Protein AF-A0A6M8NE23-F1 (afdb_monomer)

Solvent-accessible surface area (backbone atoms only — not comparable to full-atom values): 12062 Å² total; per-residue (Å²): 141,73,59,59,36,40,22,7,74,69,56,75,38,17,33,67,53,52,44,50,50,44,59,75,67,42,44,80,80,76,44,102,66,53,73,40,82,40,55,42,56,29,52,86,21,38,50,47,70,57,31,26,73,78,64,63,32,44,60,40,71,44,39,62,48,78,85,48,44,66,58,26,56,75,52,75,71,49,71,52,74,70,37,73,51,85,80,65,47,50,76,70,46,56,82,47,49,66,57,48,51,58,55,49,64,69,37,78,65,53,60,48,56,52,52,55,51,35,76,73,52,56,86,52,34,60,52,54,48,60,60,51,47,52,54,54,54,53,39,50,54,44,45,46,71,72,53,66,70,85,54,88,48,84,77,43,50,72,46,52,48,63,67,67,44,70,71,64,48,56,57,56,44,56,66,72,47,79,85,62,59,72,69,59,53,50,53,50,54,51,50,57,48,48,55,49,36,52,50,42,56,57,45,72,71,60,49,94,60,102

Organism: NCBI:txid198431

pLDDT: mean 71.1, std 20.11, range [38.47, 98.12]

Mean predicted aligned error: 13.23 Å

Structure (mmCIF, N/CA/C/O backbone):
data_AF-A0A6M8NE23-F1
#
_entry.id   AF-A0A6M8NE23-F1
#
loop_
_atom_site.group_PDB
_atom_site.id
_atom_site.type_symbol
_atom_site.label_atom_id
_atom_site.label_alt_id
_atom_site.label_comp_id
_atom_site.label_asym_id
_atom_site.label_entity_id
_atom_site.label_seq_id
_atom_site.pdbx_PDB_ins_code
_atom_site.Cartn_x
_atom_site.Cartn_y
_atom_site.Cartn_z
_atom_site.occupancy
_atom_site.B_iso_or_equiv
_atom_site.auth_seq_id
_atom_site.auth_comp_id
_atom_site.auth_asym_id
_atom_site.auth_atom_id
_atom_site.pdbx_PDB_model_num
ATOM 1 N N . GLY A 1 1 ? -10.143 -3.841 -8.305 1.00 68.88 1 GLY A N 1
ATOM 2 C CA . GLY A 1 1 ? -9.764 -3.460 -6.929 1.00 68.88 1 GLY A CA 1
ATOM 3 C C . GLY A 1 1 ? -8.427 -2.744 -6.951 1.00 68.88 1 GLY A C 1
ATOM 4 O O . GLY A 1 1 ? -7.620 -3.053 -7.816 1.00 68.88 1 GLY A O 1
ATOM 5 N N . ILE A 1 2 ? -8.214 -1.780 -6.053 1.00 83.19 2 ILE A N 1
ATOM 6 C CA . ILE A 1 2 ? -6.957 -1.021 -5.890 1.00 83.19 2 ILE A CA 1
ATOM 7 C C . ILE A 1 2 ? -6.243 -1.572 -4.646 1.00 83.19 2 ILE A C 1
ATOM 9 O O . ILE A 1 2 ? -6.916 -1.956 -3.690 1.00 83.19 2 ILE A O 1
ATOM 13 N N . ASN A 1 3 ? -4.906 -1.638 -4.639 1.00 88.81 3 ASN A N 1
ATOM 14 C CA . ASN A 1 3 ? -4.170 -2.048 -3.437 1.00 88.81 3 ASN A CA 1
ATOM 15 C C . ASN A 1 3 ? -4.429 -1.062 -2.268 1.00 88.81 3 ASN A C 1
ATOM 17 O O . ASN A 1 3 ? -4.752 0.102 -2.499 1.00 88.81 3 ASN A O 1
ATOM 21 N N . VAL A 1 4 ? -4.286 -1.510 -1.014 1.00 90.69 4 VAL A N 1
ATOM 22 C CA . VAL A 1 4 ? -4.678 -0.717 0.174 1.00 90.69 4 VAL A CA 1
ATOM 23 C C . VAL A 1 4 ? -3.903 0.598 0.298 1.00 90.69 4 VAL A C 1
ATOM 25 O O . VAL A 1 4 ? -4.495 1.620 0.628 1.00 90.69 4 VAL A O 1
ATOM 28 N N . TRP A 1 5 ? -2.600 0.595 0.019 1.00 89.25 5 TRP A N 1
ATOM 29 C CA . TRP A 1 5 ? -1.756 1.786 0.154 1.00 89.25 5 TRP A CA 1
ATOM 30 C C . TRP A 1 5 ? -2.136 2.865 -0.863 1.00 89.25 5 TRP A C 1
ATOM 32 O O . TRP A 1 5 ? -2.358 4.019 -0.500 1.00 89.25 5 TRP A O 1
ATOM 42 N N . CYS A 1 6 ? -2.300 2.487 -2.130 1.00 87.44 6 CYS A N 1
ATOM 43 C CA . CYS A 1 6 ? -2.781 3.400 -3.158 1.00 87.44 6 CYS A CA 1
ATOM 44 C C . CYS A 1 6 ? -4.221 3.828 -2.934 1.00 87.44 6 CYS A C 1
ATOM 46 O O . CYS A 1 6 ? -4.550 4.984 -3.183 1.00 87.44 6 CYS A O 1
ATOM 48 N N . ALA A 1 7 ? -5.080 2.929 -2.459 1.00 90.81 7 ALA A N 1
ATOM 49 C CA . ALA A 1 7 ? -6.447 3.283 -2.125 1.00 90.81 7 ALA A CA 1
ATO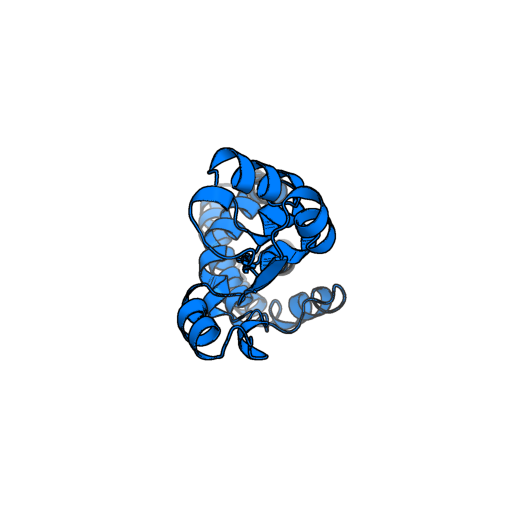M 50 C C . ALA A 1 7 ? -6.486 4.326 -0.998 1.00 90.81 7 ALA A C 1
ATOM 52 O O . ALA A 1 7 ? -7.280 5.263 -1.081 1.00 90.81 7 ALA A O 1
ATOM 53 N N . ALA A 1 8 ? -5.595 4.206 -0.008 1.00 91.19 8 ALA A N 1
ATOM 54 C CA . ALA A 1 8 ? -5.451 5.164 1.081 1.00 91.19 8 ALA A CA 1
ATOM 55 C C . ALA A 1 8 ? -4.910 6.512 0.593 1.00 91.19 8 ALA A C 1
ATOM 57 O O . ALA A 1 8 ? -5.494 7.548 0.895 1.00 91.19 8 ALA A O 1
ATOM 58 N N . GLY A 1 9 ? -3.864 6.502 -0.239 1.00 86.19 9 GLY A N 1
ATOM 59 C CA . GLY A 1 9 ? -3.312 7.721 -0.836 1.00 86.19 9 GLY A CA 1
ATOM 60 C C . GLY A 1 9 ? -4.282 8.446 -1.778 1.00 86.19 9 GLY A C 1
ATOM 61 O O . GLY A 1 9 ? -4.246 9.667 -1.875 1.00 86.19 9 GLY A O 1
ATOM 62 N N . LYS A 1 10 ? -5.176 7.709 -2.450 1.00 87.81 10 LYS A N 1
ATOM 63 C CA . LYS A 1 10 ? -6.206 8.256 -3.351 1.00 87.81 10 LYS A CA 1
ATOM 64 C C . LYS A 1 10 ? -7.529 8.585 -2.646 1.00 87.81 10 LYS A C 1
ATOM 66 O O . LYS A 1 10 ? -8.476 8.983 -3.313 1.00 87.81 10 LYS A O 1
ATOM 71 N N . GLY A 1 11 ? -7.634 8.363 -1.334 1.00 86.44 11 GLY A N 1
ATOM 72 C CA . GLY A 1 11 ? -8.843 8.634 -0.545 1.00 86.44 11 GLY A CA 1
ATOM 73 C C . GLY A 1 11 ? -9.969 7.597 -0.670 1.00 86.44 11 GLY A C 1
ATOM 74 O O . GLY A 1 11 ? -10.932 7.652 0.085 1.00 86.44 11 GLY A O 1
ATOM 75 N N . THR A 1 12 ? -9.847 6.610 -1.561 1.00 91.38 12 THR A N 1
ATOM 76 C CA . THR A 1 12 ? -10.831 5.516 -1.713 1.00 91.38 12 THR A CA 1
ATOM 77 C C . THR A 1 12 ? -10.816 4.499 -0.565 1.00 91.38 12 THR A C 1
ATOM 79 O O . THR A 1 12 ? -11.775 3.758 -0.392 1.00 91.38 12 THR A O 1
ATOM 82 N N . PHE A 1 13 ? -9.743 4.457 0.229 1.00 94.44 13 PHE A N 1
ATOM 83 C CA . PHE A 1 13 ? -9.683 3.738 1.501 1.00 94.44 13 PHE A CA 1
ATOM 84 C C . PHE A 1 13 ? -9.382 4.747 2.608 1.00 94.44 13 PHE A C 1
ATOM 86 O O . PHE A 1 13 ? -8.224 5.051 2.891 1.00 94.44 13 PHE A O 1
ATOM 93 N N . GLY A 1 14 ? -10.428 5.309 3.206 1.00 95.81 14 GLY A N 1
ATOM 94 C CA . GLY A 1 14 ? -10.275 6.394 4.167 1.00 95.81 14 GLY A CA 1
ATOM 95 C C . GLY A 1 14 ? -11.276 6.361 5.310 1.00 95.81 14 GLY A C 1
ATOM 96 O O . GLY A 1 14 ? -12.117 5.471 5.404 1.00 95.81 14 GLY A O 1
ATOM 97 N N . THR A 1 15 ? -11.165 7.350 6.194 1.00 97.25 15 THR A N 1
ATOM 98 C CA . THR A 1 15 ? -12.006 7.497 7.396 1.00 97.25 15 THR A CA 1
ATOM 99 C C . THR A 1 15 ? -13.499 7.398 7.090 1.00 97.25 15 THR A C 1
ATOM 101 O O . THR A 1 15 ? -14.196 6.607 7.720 1.00 97.25 15 THR A O 1
ATOM 104 N N . GLU A 1 16 ? -13.988 8.190 6.133 1.00 96.44 16 GLU A N 1
ATOM 105 C CA . GLU A 1 16 ? -15.415 8.249 5.793 1.00 96.44 16 GLU A CA 1
ATOM 106 C C . GLU A 1 16 ? -15.915 6.924 5.232 1.00 96.44 16 GLU A C 1
ATOM 108 O O . GLU A 1 16 ? -16.975 6.446 5.628 1.00 96.44 16 GLU A O 1
ATOM 113 N N . GLU A 1 17 ? -15.124 6.304 4.355 1.00 96.31 17 GLU A N 1
ATOM 114 C CA . GLU A 1 17 ? -15.455 5.001 3.794 1.00 96.31 17 GLU A CA 1
ATOM 115 C C . GLU A 1 17 ? -15.527 3.941 4.893 1.00 96.31 17 GLU A C 1
ATOM 117 O O . GLU A 1 17 ? -16.495 3.190 4.970 1.00 96.31 17 GLU A O 1
ATOM 122 N N . LEU A 1 18 ? -14.567 3.932 5.819 1.00 96.88 18 LEU A N 1
ATOM 123 C CA . LEU A 1 18 ? -14.568 2.982 6.926 1.00 96.88 18 LEU A CA 1
ATOM 124 C C . LEU A 1 18 ? -15.794 3.164 7.834 1.00 96.88 18 LEU A C 1
ATOM 126 O O . LEU A 1 18 ? -16.445 2.184 8.190 1.00 96.88 18 LEU A O 1
ATOM 130 N N . VAL A 1 19 ? -16.149 4.406 8.175 1.00 97.75 19 VAL A N 1
ATOM 131 C CA . VAL A 1 19 ? -17.347 4.717 8.975 1.00 97.75 19 VAL A CA 1
ATOM 132 C C . VAL A 1 19 ? -18.625 4.294 8.241 1.00 97.75 19 VAL A C 1
ATOM 134 O O . VAL A 1 19 ? -19.495 3.658 8.840 1.00 97.75 19 VAL A O 1
ATOM 137 N N . ARG A 1 20 ? -18.719 4.573 6.935 1.00 97.69 20 ARG A N 1
ATOM 138 C CA . ARG A 1 20 ? -19.842 4.160 6.080 1.00 97.69 20 ARG A CA 1
ATOM 139 C C . ARG A 1 20 ? -19.995 2.638 6.045 1.00 97.69 20 ARG A C 1
ATOM 141 O O . ARG A 1 20 ? -21.113 2.132 6.157 1.00 97.69 20 ARG A O 1
ATOM 148 N N . GLN A 1 21 ? -18.891 1.900 5.936 1.00 96.94 21 GLN A N 1
ATOM 149 C CA . GLN A 1 21 ? -18.902 0.436 5.934 1.00 96.94 21 GLN A CA 1
ATOM 150 C C . GLN A 1 21 ? -19.307 -0.140 7.297 1.00 96.94 21 GLN A C 1
ATOM 152 O O . GLN A 1 21 ? -20.127 -1.053 7.356 1.00 96.94 21 GLN A O 1
ATOM 157 N N . ILE A 1 22 ? -18.833 0.430 8.411 1.00 97.25 22 ILE A N 1
ATOM 158 C CA . ILE A 1 22 ? -19.266 0.027 9.764 1.00 97.25 22 ILE A CA 1
ATOM 159 C C . ILE A 1 22 ? -20.786 0.192 9.931 1.00 97.25 22 ILE A C 1
ATOM 161 O O . ILE A 1 22 ? -21.447 -0.686 10.490 1.00 97.25 22 ILE A O 1
ATOM 165 N N . ALA A 1 23 ? -21.343 1.306 9.448 1.00 97.00 23 ALA A N 1
ATOM 166 C CA . ALA A 1 23 ? -22.770 1.590 9.555 1.00 97.00 23 ALA A CA 1
ATOM 167 C C . ALA A 1 23 ? -23.615 0.682 8.646 1.00 97.00 23 ALA A C 1
ATOM 169 O O . ALA A 1 23 ? -24.577 0.069 9.110 1.00 97.00 23 ALA A O 1
ATOM 170 N N . SER A 1 24 ? -23.240 0.556 7.370 1.00 97.88 24 SER A N 1
ATOM 171 C CA . SER A 1 24 ? -23.988 -0.239 6.383 1.00 97.88 24 SER A CA 1
ATOM 172 C C . SER A 1 24 ? -23.988 -1.734 6.702 1.00 97.88 24 SER A C 1
ATOM 174 O O . SER A 1 24 ? -25.010 -2.394 6.532 1.00 97.88 24 SER A O 1
ATOM 176 N N . THR A 1 25 ? -22.888 -2.257 7.250 1.00 97.12 25 THR A N 1
ATOM 177 C CA . THR A 1 25 ? -22.803 -3.655 7.703 1.00 97.12 25 THR A CA 1
ATOM 178 C C . THR A 1 25 ? -23.483 -3.900 9.047 1.00 97.12 25 THR A C 1
ATOM 180 O O . THR A 1 25 ? -23.561 -5.044 9.484 1.00 97.12 25 THR A O 1
ATOM 183 N N . ARG A 1 26 ? -23.966 -2.851 9.731 1.00 96.12 26 ARG A N 1
ATOM 184 C CA . ARG A 1 26 ? -24.500 -2.928 11.101 1.00 96.12 26 ARG A CA 1
ATOM 185 C C . ARG A 1 26 ? -23.549 -3.652 12.059 1.00 96.12 26 ARG A C 1
ATOM 187 O O . ARG A 1 26 ? -23.994 -4.275 13.020 1.00 96.12 26 ARG A O 1
ATOM 194 N N . LEU A 1 27 ? -22.238 -3.508 11.848 1.00 96.75 27 LEU A N 1
ATOM 195 C CA . LEU A 1 27 ? -21.199 -4.116 12.681 1.00 96.75 27 LEU A CA 1
ATOM 196 C C . LEU A 1 27 ? -21.417 -3.916 14.198 1.00 96.75 27 LEU A C 1
ATOM 198 O O . LEU A 1 27 ? -21.206 -4.876 14.939 1.00 96.75 27 LEU A O 1
ATOM 202 N N . PRO A 1 28 ? -21.907 -2.749 14.685 1.00 96.00 28 PRO A N 1
ATOM 203 C CA . PRO A 1 28 ? -22.326 -2.575 16.077 1.00 96.00 28 PRO A CA 1
ATOM 204 C C . PRO A 1 28 ? -23.242 -3.647 16.677 1.00 96.00 28 PRO A C 1
ATOM 206 O O . PRO A 1 28 ? -23.208 -3.826 17.888 1.00 96.00 28 PRO A O 1
ATOM 209 N N . ALA A 1 29 ? -24.090 -4.278 15.865 1.00 96.31 29 ALA A N 1
ATOM 210 C CA . ALA A 1 29 ? -25.070 -5.272 16.296 1.00 96.31 29 ALA A CA 1
ATOM 211 C C . ALA A 1 29 ? -24.558 -6.716 16.152 1.00 96.31 29 ALA A C 1
ATOM 213 O O . ALA A 1 29 ? -25.220 -7.643 16.603 1.00 96.31 29 ALA A O 1
ATOM 214 N N . ILE A 1 30 ? -23.400 -6.909 15.510 1.00 96.75 30 ILE A N 1
ATOM 215 C CA . ILE A 1 30 ? -22.836 -8.230 15.199 1.00 96.75 30 ILE A CA 1
ATOM 216 C C . ILE A 1 30 ? -21.776 -8.635 16.230 1.00 96.75 30 ILE A C 1
ATOM 218 O O . ILE A 1 30 ? -21.638 -9.813 16.549 1.00 96.75 30 ILE A O 1
ATOM 222 N N . VAL A 1 31 ? -21.007 -7.672 16.750 1.00 96.69 31 VAL A N 1
ATOM 223 C CA . VAL A 1 31 ? -19.885 -7.937 17.661 1.00 96.69 31 VAL A CA 1
ATOM 224 C C . VAL A 1 31 ? -20.071 -7.253 19.014 1.00 96.69 31 VAL A C 1
ATOM 226 O O . VAL A 1 31 ? -20.479 -6.099 19.096 1.00 96.69 31 VAL A O 1
ATOM 229 N N . ASN A 1 32 ? -19.666 -7.935 20.088 1.00 96.31 32 ASN A N 1
ATOM 230 C CA . ASN A 1 32 ? -19.762 -7.430 21.467 1.00 96.31 32 ASN A CA 1
ATOM 231 C C . ASN A 1 32 ? -18.626 -6.461 21.856 1.00 96.31 32 ASN A C 1
ATOM 233 O O . ASN A 1 32 ? -18.483 -6.092 23.020 1.00 96.31 32 ASN A O 1
ATOM 237 N N . HIS A 1 33 ? -17.777 -6.061 20.907 1.00 95.50 33 HIS A N 1
ATOM 238 C CA . HIS A 1 33 ? -16.627 -5.194 21.151 1.00 95.50 33 HIS A CA 1
ATOM 239 C C . HIS A 1 33 ? -16.587 -4.012 20.183 1.00 95.50 33 HIS A C 1
ATOM 241 O O . HIS A 1 33 ? -17.132 -4.053 19.084 1.00 95.50 33 HIS A O 1
ATOM 247 N N . ARG A 1 34 ? -15.815 -2.983 20.533 1.00 96.31 34 ARG A N 1
ATOM 248 C CA . ARG A 1 34 ? -15.615 -1.787 19.702 1.00 96.31 34 ARG A CA 1
ATOM 249 C C . ARG A 1 34 ? -14.184 -1.646 19.193 1.00 96.31 34 ARG A C 1
ATOM 251 O O . ARG A 1 34 ? -13.635 -0.557 19.189 1.00 96.31 34 ARG A O 1
ATOM 258 N N . LYS A 1 35 ? -13.545 -2.744 18.790 1.00 95.50 35 LYS A N 1
ATOM 259 C CA . LYS A 1 35 ? -12.190 -2.735 18.214 1.00 95.50 35 LYS A CA 1
ATOM 260 C C . LYS A 1 35 ? -12.263 -3.092 16.736 1.00 95.50 35 LYS A C 1
ATOM 262 O O . LYS A 1 35 ? -12.950 -4.044 16.381 1.00 95.50 35 LYS A O 1
ATOM 267 N N . LEU A 1 36 ? -11.550 -2.346 15.900 1.00 95.75 36 LEU A N 1
ATOM 268 C CA . LEU A 1 36 ? -11.461 -2.593 14.465 1.00 95.75 36 LEU A CA 1
ATOM 269 C C . LEU A 1 36 ? -9.996 -2.687 14.049 1.00 95.75 36 LEU A C 1
ATOM 271 O O . LEU A 1 36 ? -9.217 -1.771 14.309 1.00 95.75 36 LEU A O 1
ATOM 275 N N . LEU A 1 37 ? -9.619 -3.796 13.415 1.00 95.56 37 LEU A N 1
ATOM 276 C CA . LEU A 1 37 ? -8.275 -3.974 12.878 1.00 95.56 37 LEU A CA 1
ATOM 277 C C . LEU A 1 37 ? -8.218 -3.424 11.454 1.00 95.56 37 LEU A C 1
ATOM 279 O O . LEU A 1 37 ? -9.018 -3.807 10.606 1.00 95.56 37 LEU A O 1
ATOM 283 N N . VAL A 1 38 ? -7.266 -2.531 11.201 1.00 95.50 38 VAL A N 1
ATOM 284 C CA . VAL A 1 38 ? -7.052 -1.899 9.892 1.00 95.50 38 VAL A CA 1
ATOM 285 C C . VAL A 1 38 ? -5.625 -2.202 9.426 1.00 95.50 38 VAL A C 1
ATOM 287 O O . VAL A 1 38 ? -4.716 -2.212 10.259 1.00 95.50 38 VAL A O 1
ATOM 290 N N . PRO A 1 39 ? -5.375 -2.453 8.126 1.00 93.38 39 PRO A N 1
ATOM 291 C CA . PRO A 1 39 ? -4.019 -2.690 7.634 1.00 93.38 39 PRO A CA 1
ATOM 292 C C . PRO A 1 39 ? -3.084 -1.510 7.928 1.00 93.38 39 PRO A C 1
ATOM 294 O O . PRO A 1 39 ? -3.478 -0.356 7.748 1.00 93.38 39 PRO A O 1
ATOM 297 N N . GLN A 1 40 ? -1.827 -1.786 8.299 1.00 93.69 40 GLN A N 1
ATOM 298 C CA . GLN A 1 40 ? -0.802 -0.757 8.562 1.00 93.69 40 GLN A CA 1
ATOM 299 C C . GLN A 1 40 ? -0.708 0.271 7.422 1.00 93.69 40 GLN A C 1
ATOM 301 O O . GLN A 1 40 ? -0.627 1.475 7.648 1.00 93.69 40 GLN A O 1
ATOM 306 N N . LEU A 1 41 ? -0.748 -0.220 6.181 1.00 92.44 41 LEU A N 1
ATOM 307 C CA . LEU A 1 41 ? -0.603 0.581 4.968 1.00 92.44 41 LEU A CA 1
ATOM 308 C C . LEU A 1 41 ? -1.829 1.458 4.650 1.00 92.44 41 LEU A C 1
ATOM 310 O O . LEU A 1 41 ? -1.759 2.285 3.749 1.00 92.44 41 LEU A O 1
ATOM 314 N N . GLY A 1 42 ? -2.933 1.307 5.386 1.00 92.31 42 GLY A N 1
ATOM 315 C CA . GLY A 1 42 ? -4.099 2.189 5.300 1.00 92.31 42 GLY A CA 1
ATOM 316 C C . GLY A 1 42 ? -3.979 3.462 6.146 1.00 92.31 42 GLY A C 1
ATOM 317 O O . GLY A 1 42 ? -4.809 4.358 6.013 1.00 92.31 42 GLY A O 1
ATOM 318 N N . ALA A 1 43 ? -2.955 3.564 7.004 1.00 92.19 43 ALA A N 1
ATOM 319 C CA . ALA A 1 43 ? -2.774 4.688 7.924 1.00 92.19 43 ALA A CA 1
ATOM 320 C C . ALA A 1 43 ? -2.774 6.085 7.264 1.00 92.19 43 ALA A C 1
ATOM 322 O O . ALA A 1 43 ? -3.328 6.996 7.877 1.00 92.19 43 ALA A O 1
ATOM 323 N N . PRO A 1 44 ? -2.241 6.291 6.039 1.00 92.38 44 PRO A N 1
ATOM 324 C CA . PRO A 1 44 ? -2.307 7.600 5.383 1.00 92.38 44 PRO A CA 1
ATOM 325 C C . PRO A 1 44 ? -3.732 8.095 5.087 1.00 92.38 44 PRO A C 1
ATOM 327 O O . PRO A 1 44 ? -3.943 9.300 5.019 1.00 92.38 44 PRO A O 1
ATOM 330 N N . GLY A 1 45 ? -4.703 7.190 4.909 1.00 93.31 45 GLY A N 1
ATOM 331 C CA . GLY A 1 45 ? -6.091 7.539 4.575 1.00 93.31 45 GLY A CA 1
ATOM 332 C C . GLY A 1 45 ? -7.061 7.486 5.762 1.00 93.31 45 GLY A C 1
ATOM 333 O O . GLY A 1 45 ? -8.135 8.092 5.724 1.00 93.31 45 GLY A O 1
ATOM 334 N N . VAL A 1 46 ? -6.708 6.765 6.833 1.00 96.62 46 VAL A N 1
ATOM 335 C CA . VAL A 1 46 ? -7.598 6.513 7.977 1.00 96.62 46 VAL A CA 1
ATOM 336 C C . VAL A 1 46 ? -7.149 7.304 9.205 1.00 96.62 46 VAL A C 1
ATOM 338 O O . VAL A 1 46 ? -6.155 7.004 9.860 1.00 96.62 46 VAL A O 1
ATOM 341 N N . ALA A 1 47 ? -7.945 8.289 9.599 1.00 96.31 47 ALA A N 1
ATOM 342 C CA . ALA A 1 47 ? -7.770 9.014 10.846 1.00 96.31 47 ALA A CA 1
ATOM 343 C C . ALA A 1 47 ? -8.454 8.243 11.987 1.00 96.31 47 ALA A C 1
ATOM 345 O O . ALA A 1 47 ? -9.650 8.393 12.231 1.00 96.31 47 ALA A O 1
ATOM 346 N N . ALA A 1 48 ? -7.689 7.419 12.710 1.00 95.88 48 ALA A N 1
ATOM 347 C CA . ALA A 1 48 ? -8.201 6.542 13.775 1.00 95.88 48 ALA A CA 1
ATOM 348 C C . ALA A 1 48 ? -9.070 7.270 14.821 1.00 95.88 48 ALA A C 1
ATOM 350 O O . ALA A 1 48 ? -10.116 6.765 15.227 1.00 95.88 48 ALA A O 1
ATOM 351 N N . HIS A 1 49 ? -8.669 8.479 15.221 1.00 96.62 49 HIS A N 1
ATOM 352 C CA . HIS A 1 49 ? -9.422 9.305 16.168 1.00 96.62 49 HIS A CA 1
ATOM 353 C C . HIS A 1 49 ? -10.777 9.759 15.598 1.00 96.62 49 HIS A C 1
ATOM 355 O O . HIS A 1 49 ? -11.775 9.786 16.315 1.00 96.62 49 HIS A O 1
ATOM 361 N N . ALA A 1 50 ? -10.839 10.073 14.302 1.00 97.56 50 ALA A N 1
ATOM 362 C CA . ALA A 1 50 ? -12.074 10.463 13.638 1.00 97.56 50 ALA A CA 1
ATOM 363 C C . ALA A 1 50 ? -13.017 9.263 13.467 1.00 97.56 50 ALA A C 1
ATOM 365 O O . ALA A 1 50 ? -14.216 9.411 13.694 1.00 97.56 50 ALA A O 1
ATOM 366 N N . VAL A 1 51 ? -12.481 8.071 13.168 1.00 97.75 51 VAL A N 1
ATOM 367 C CA . VAL A 1 51 ? -13.265 6.822 13.149 1.00 97.75 51 VAL A CA 1
ATOM 368 C C . VAL A 1 51 ? -13.867 6.546 14.526 1.00 97.75 51 VAL A C 1
ATOM 370 O O . VAL A 1 51 ? -15.071 6.305 14.615 1.00 97.75 51 VAL A O 1
ATOM 373 N N . GLN A 1 52 ? -13.075 6.645 15.600 1.00 97.69 52 GLN A N 1
ATOM 374 C CA . GLN A 1 52 ? -13.563 6.473 16.972 1.00 97.69 52 GLN A CA 1
ATOM 375 C C . GLN A 1 52 ? -14.680 7.467 17.297 1.00 97.69 52 GLN A C 1
ATOM 377 O O . GLN A 1 52 ? -15.711 7.069 17.832 1.00 97.69 52 GLN A O 1
ATOM 382 N N . ARG A 1 53 ? -14.499 8.747 16.951 1.00 97.81 53 ARG A N 1
ATOM 383 C CA . ARG A 1 53 ? -15.488 9.798 17.221 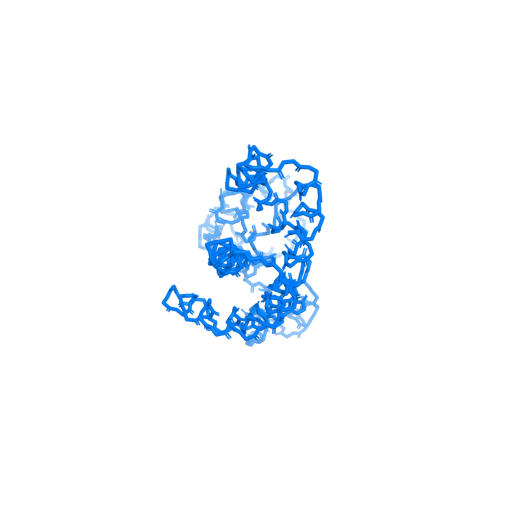1.00 97.81 53 ARG A CA 1
ATOM 384 C C . ARG A 1 53 ? -16.811 9.570 16.485 1.00 97.81 53 ARG A C 1
ATOM 386 O O . ARG A 1 53 ? -17.859 9.841 17.050 1.00 97.81 53 ARG A O 1
ATOM 393 N N . GLN A 1 54 ? -16.764 9.101 15.238 1.00 97.44 54 GLN A N 1
ATOM 394 C CA . GLN A 1 54 ? -17.955 8.962 14.390 1.00 97.44 54 GLN A CA 1
ATOM 395 C C . GLN A 1 54 ? -18.664 7.609 14.535 1.00 97.44 54 GLN A C 1
ATOM 397 O O . GLN A 1 54 ? -19.878 7.538 14.392 1.00 97.44 54 GLN A O 1
ATOM 402 N N . SER A 1 55 ? -17.921 6.530 14.796 1.00 96.31 55 SER A N 1
ATOM 403 C CA . SER A 1 55 ? -18.461 5.158 14.809 1.00 96.31 55 SER A CA 1
ATOM 404 C C . SER A 1 55 ? -18.425 4.479 16.180 1.00 96.31 55 SER A C 1
ATOM 406 O O . SER A 1 55 ? -19.010 3.411 16.359 1.00 96.31 55 SER A O 1
ATOM 408 N N . GLY A 1 56 ? -17.687 5.044 17.138 1.00 96.62 56 GLY A N 1
ATOM 409 C CA . GLY A 1 56 ? -17.411 4.418 18.429 1.00 96.62 56 GLY A CA 1
ATOM 410 C C . GLY A 1 56 ? -16.388 3.275 18.382 1.00 96.62 56 GLY A C 1
ATOM 411 O O . GLY A 1 56 ? -16.046 2.756 19.443 1.00 96.62 56 GLY A O 1
ATOM 412 N N . PHE A 1 57 ? -15.886 2.879 17.203 1.00 98.12 57 PHE A N 1
ATOM 413 C CA . PHE A 1 57 ? -14.875 1.827 17.061 1.00 98.12 57 PHE A CA 1
ATOM 414 C C . PHE A 1 57 ? -13.447 2.361 17.154 1.00 98.12 57 PHE A C 1
ATOM 416 O O . PHE A 1 57 ? -13.045 3.270 16.428 1.00 98.12 57 PHE A O 1
ATOM 423 N N . THR A 1 58 ? -12.646 1.702 17.987 1.00 97.44 58 THR A N 1
ATOM 424 C CA . THR A 1 58 ? -11.227 1.985 18.153 1.00 97.44 58 THR A CA 1
ATOM 425 C C . THR A 1 58 ? -10.449 1.253 17.080 1.00 97.44 58 THR A C 1
ATOM 427 O O . THR A 1 58 ? -10.373 0.021 17.076 1.00 97.44 58 THR A O 1
ATOM 430 N N . VAL A 1 59 ? -9.841 2.021 16.182 1.00 97.06 59 VAL A N 1
ATOM 431 C CA . VAL A 1 59 ? -8.954 1.486 15.151 1.00 97.06 59 VAL A CA 1
ATOM 432 C C . VAL A 1 59 ? -7.633 1.052 15.779 1.00 97.06 59 VAL A C 1
ATOM 434 O O . VAL A 1 59 ? -6.983 1.818 16.490 1.00 97.06 59 VAL A O 1
ATOM 437 N N . ARG A 1 60 ? -7.211 -0.176 15.480 1.00 95.56 60 ARG A N 1
ATOM 438 C CA . ARG A 1 60 ? -5.853 -0.663 15.720 1.00 95.56 60 ARG A CA 1
ATOM 439 C C . ARG A 1 60 ? -5.217 -1.062 14.402 1.00 95.56 60 ARG A C 1
ATOM 441 O O . ARG A 1 60 ? -5.798 -1.814 13.624 1.00 95.56 60 ARG A O 1
ATOM 448 N N . TYR A 1 61 ? -4.005 -0.574 14.179 1.00 94.88 61 TYR A N 1
ATOM 449 C CA . TYR A 1 61 ? -3.236 -0.939 13.002 1.00 94.88 61 TYR A CA 1
ATOM 450 C C . TYR A 1 61 ? -2.633 -2.328 13.184 1.00 94.88 61 TYR A C 1
ATOM 452 O O . TYR A 1 61 ? -1.863 -2.563 14.115 1.00 94.88 61 TYR A O 1
ATOM 460 N N . GLY A 1 62 ? -3.050 -3.243 12.314 1.00 94.62 62 GLY A N 1
ATOM 461 C CA . GLY A 1 62 ? -2.498 -4.584 12.202 1.00 94.62 62 GLY A CA 1
ATOM 462 C C . GLY A 1 62 ? -1.199 -4.603 11.392 1.00 94.62 62 GLY A C 1
ATOM 463 O O . GLY A 1 62 ? -0.699 -3.548 11.006 1.00 94.62 62 GLY A O 1
ATOM 464 N N . PRO A 1 63 ? -0.659 -5.796 11.105 1.00 95.19 63 PRO A N 1
ATOM 465 C CA . PRO A 1 63 ? 0.589 -5.951 10.366 1.00 95.19 63 PRO A CA 1
ATOM 466 C C . PRO A 1 63 ? 0.483 -5.464 8.912 1.00 95.19 63 PRO A C 1
ATOM 468 O O . PRO A 1 63 ? -0.601 -5.346 8.336 1.00 95.19 63 PRO A O 1
ATOM 471 N N . VAL A 1 64 ? 1.640 -5.233 8.286 1.00 92.94 64 VAL A N 1
ATOM 472 C CA . VAL A 1 64 ? 1.754 -4.916 6.853 1.00 92.94 64 VAL A CA 1
ATOM 473 C C . VAL A 1 64 ? 1.268 -6.079 5.983 1.00 92.94 64 VAL A C 1
ATOM 475 O O . VAL A 1 64 ? 0.664 -5.854 4.935 1.00 92.94 64 VAL A O 1
ATOM 478 N N . ARG A 1 65 ? 1.537 -7.327 6.388 1.00 90.50 65 ARG A N 1
ATOM 479 C CA . ARG A 1 65 ? 1.189 -8.531 5.621 1.00 90.50 65 ARG A CA 1
ATOM 480 C C . ARG A 1 65 ? 0.053 -9.287 6.298 1.00 90.50 65 ARG A C 1
ATOM 482 O O . ARG A 1 65 ? 0.118 -9.580 7.486 1.00 90.50 65 ARG A O 1
ATOM 489 N N . ALA A 1 66 ? -0.945 -9.697 5.515 1.00 91.69 66 ALA A N 1
ATOM 490 C CA . ALA A 1 66 ? -2.104 -10.434 6.025 1.00 91.69 66 ALA A CA 1
ATOM 491 C C . ALA A 1 66 ? -1.737 -11.783 6.674 1.00 91.69 66 ALA A C 1
ATOM 493 O O . ALA A 1 66 ? -2.376 -12.201 7.632 1.00 91.69 66 ALA A O 1
ATOM 494 N N . ARG A 1 67 ? -0.669 -12.444 6.204 1.00 92.38 67 ARG A N 1
ATOM 495 C CA . ARG A 1 67 ? -0.193 -13.713 6.783 1.00 92.38 67 ARG A CA 1
ATOM 496 C C . ARG A 1 67 ? 0.260 -13.593 8.243 1.00 92.38 67 ARG A C 1
ATOM 498 O O . ARG A 1 67 ? 0.249 -14.582 8.961 1.00 92.38 67 ARG A O 1
ATOM 505 N N . ASP A 1 68 ? 0.625 -12.387 8.676 1.00 94.06 68 ASP A N 1
ATOM 506 C CA . ASP A 1 68 ? 1.103 -12.138 10.035 1.00 94.06 68 ASP A CA 1
ATOM 507 C C . ASP A 1 68 ? -0.068 -11.878 11.010 1.00 94.06 68 ASP A C 1
ATOM 509 O O . ASP A 1 68 ? 0.158 -11.729 12.209 1.00 94.06 68 ASP A O 1
ATOM 513 N N . ILE A 1 69 ? -1.327 -11.843 10.530 1.00 93.94 69 ILE A N 1
ATOM 514 C CA . ILE A 1 69 ? -2.520 -11.577 11.358 1.00 93.94 69 ILE A CA 1
ATOM 515 C C . ILE A 1 69 ? -2.668 -12.619 12.467 1.00 93.94 69 ILE A C 1
ATOM 517 O O . ILE A 1 69 ? -2.918 -12.245 13.608 1.00 93.94 69 ILE A O 1
ATOM 521 N N . THR A 1 70 ? -2.484 -13.907 12.172 1.00 95.00 70 THR A N 1
ATOM 522 C CA . THR A 1 70 ? -2.633 -14.972 13.177 1.00 95.00 70 THR A CA 1
ATOM 523 C C . THR A 1 70 ? -1.658 -14.781 14.337 1.00 95.00 70 THR A C 1
ATOM 525 O O . THR A 1 70 ? -2.057 -14.833 15.498 1.00 95.00 70 THR A O 1
ATOM 528 N N . LEU A 1 71 ? -0.392 -14.483 14.026 1.00 94.56 71 LEU A N 1
ATOM 529 C CA . LEU A 1 71 ? 0.626 -14.217 15.039 1.00 94.56 71 LEU A CA 1
ATOM 530 C C . LEU A 1 71 ? 0.334 -12.913 15.795 1.00 94.56 71 LEU A C 1
ATOM 532 O O . LEU A 1 71 ? 0.442 -12.884 17.014 1.00 94.56 71 LEU A O 1
ATOM 536 N N . PHE A 1 72 ? -0.109 -11.865 15.097 1.00 94.94 72 PHE A N 1
ATOM 537 C CA . PHE A 1 72 ? -0.512 -10.594 15.704 1.00 94.94 72 PHE A CA 1
ATOM 538 C C . PHE A 1 72 ? -1.683 -10.739 16.691 1.00 94.94 72 PHE A C 1
ATOM 540 O O . PHE A 1 72 ? -1.719 -10.069 17.723 1.00 94.94 72 PHE A O 1
ATOM 547 N N . LEU A 1 73 ? -2.649 -11.614 16.397 1.00 94.50 73 LEU A N 1
ATOM 548 C CA . LEU A 1 73 ? -3.740 -11.937 17.319 1.00 94.50 73 LEU A CA 1
ATOM 549 C C . LEU A 1 73 ? -3.224 -12.726 18.531 1.00 94.50 73 LEU A C 1
ATOM 551 O O . LEU A 1 73 ? -3.595 -12.407 19.661 1.00 94.50 73 LEU A O 1
ATOM 555 N N . ALA A 1 74 ? -2.333 -13.699 18.312 1.00 95.00 74 ALA A N 1
ATOM 556 C CA . ALA A 1 74 ? -1.729 -14.501 19.377 1.00 95.00 74 ALA A CA 1
ATOM 557 C C . ALA A 1 74 ? -0.870 -13.664 20.345 1.00 95.00 74 ALA A C 1
ATOM 559 O O . ALA A 1 74 ? -0.835 -13.947 21.539 1.00 95.00 74 ALA A O 1
ATOM 560 N N . THR A 1 75 ? -0.236 -12.589 19.867 1.00 93.06 75 THR A N 1
ATOM 561 C CA . THR A 1 75 ? 0.546 -11.645 20.687 1.00 93.06 75 THR A CA 1
ATOM 562 C C . THR A 1 75 ? -0.302 -10.527 21.307 1.00 93.06 75 THR A C 1
ATOM 564 O O . THR A 1 75 ? 0.212 -9.455 21.625 1.00 93.06 75 THR A O 1
ATOM 567 N N . ASN A 1 76 ? -1.612 -10.740 21.484 1.00 92.94 76 ASN A N 1
ATOM 568 C CA . ASN A 1 76 ? -2.545 -9.765 22.061 1.00 92.94 76 ASN A CA 1
ATOM 569 C C . ASN A 1 76 ? -2.522 -8.400 21.339 1.00 92.94 76 ASN A C 1
ATOM 571 O O . ASN A 1 76 ? -2.537 -7.332 21.961 1.00 92.94 76 ASN A O 1
ATOM 575 N N . LEU A 1 77 ? -2.494 -8.433 20.002 1.00 92.00 77 LEU A N 1
ATOM 576 C CA . LEU A 1 77 ? -2.470 -7.253 19.131 1.00 92.00 77 LEU A CA 1
ATOM 577 C C . LEU A 1 77 ? -1.184 -6.420 19.262 1.00 92.00 77 LEU A C 1
ATOM 579 O O . LEU A 1 77 ? -1.210 -5.203 19.044 1.00 92.00 77 LEU A O 1
ATOM 583 N N . GLN A 1 78 ? -0.064 -7.053 19.621 1.00 91.50 78 GLN A N 1
ATOM 584 C CA . GLN A 1 78 ? 1.253 -6.423 19.612 1.00 91.50 78 GLN A CA 1
ATOM 585 C C . GLN A 1 78 ? 2.015 -6.784 18.335 1.00 91.50 78 GLN A C 1
ATOM 587 O O . GLN A 1 78 ? 2.451 -7.919 18.143 1.00 91.50 78 GLN A O 1
ATOM 592 N N . ALA A 1 79 ? 2.175 -5.796 17.454 1.00 90.25 79 ALA A N 1
ATOM 593 C CA . ALA A 1 79 ? 2.949 -5.941 16.225 1.00 90.25 79 ALA A CA 1
ATOM 594 C C . ALA A 1 79 ? 4.447 -5.806 16.517 1.00 90.25 79 ALA A C 1
ATOM 596 O O . ALA A 1 79 ? 4.873 -4.769 17.037 1.00 90.25 79 ALA A O 1
ATOM 597 N N . THR A 1 80 ? 5.227 -6.815 16.126 1.00 92.31 80 THR A N 1
ATOM 598 C CA . THR A 1 80 ? 6.694 -6.771 16.182 1.00 92.31 80 THR A CA 1
ATOM 599 C C . THR A 1 80 ? 7.251 -5.760 15.165 1.00 92.31 80 THR A C 1
ATOM 601 O O . THR A 1 80 ? 6.532 -5.354 14.241 1.00 92.31 80 THR A O 1
ATOM 604 N N . PRO A 1 81 ? 8.519 -5.327 15.289 1.00 91.56 81 PRO A N 1
ATOM 605 C CA . PRO A 1 81 ? 9.140 -4.430 14.314 1.00 91.56 81 PRO A CA 1
ATOM 606 C C . PRO A 1 81 ? 9.063 -4.951 12.871 1.00 91.56 81 PRO A C 1
ATOM 608 O O . PRO A 1 81 ? 8.785 -4.182 11.953 1.00 91.56 81 PRO A O 1
ATOM 611 N N . GLU A 1 82 ? 9.222 -6.257 12.668 1.00 90.75 82 GLU A N 1
ATOM 612 C CA . GLU A 1 82 ? 9.208 -6.907 11.354 1.00 90.75 82 GLU A CA 1
ATOM 613 C C . GLU A 1 82 ? 7.825 -6.821 10.701 1.00 90.75 82 GLU A C 1
ATOM 615 O O . GLU A 1 82 ? 7.716 -6.573 9.501 1.00 90.75 82 GLU A O 1
ATOM 620 N N . MET A 1 83 ? 6.757 -6.951 11.496 1.00 92.31 83 MET A N 1
ATOM 621 C CA . MET A 1 83 ? 5.373 -6.822 11.029 1.00 92.31 83 MET A CA 1
ATOM 622 C C . MET A 1 83 ? 5.035 -5.409 10.544 1.00 92.31 83 MET A C 1
ATOM 624 O O . MET A 1 83 ? 4.097 -5.239 9.762 1.00 92.31 83 MET A O 1
ATOM 628 N N . ARG A 1 84 ? 5.774 -4.392 11.009 1.00 90.50 84 ARG A N 1
ATOM 629 C CA . ARG A 1 84 ? 5.584 -2.983 10.626 1.00 90.50 84 ARG A CA 1
ATOM 630 C C . ARG A 1 84 ? 6.448 -2.561 9.440 1.00 90.50 84 ARG A C 1
ATOM 632 O O . ARG A 1 84 ? 6.271 -1.456 8.930 1.00 90.50 84 ARG A O 1
ATOM 639 N N . GLN A 1 85 ? 7.379 -3.408 9.006 1.00 87.25 85 GLN A N 1
ATOM 640 C CA . GLN A 1 85 ? 8.333 -3.082 7.955 1.00 87.25 85 GLN A CA 1
ATOM 641 C C . GLN A 1 85 ? 7.933 -3.680 6.608 1.00 87.25 85 GLN A C 1
ATOM 643 O O . GLN A 1 85 ? 7.576 -4.851 6.469 1.00 87.25 85 GLN A O 1
ATOM 648 N N . VAL A 1 86 ? 8.061 -2.858 5.572 1.00 82.56 86 VAL A N 1
ATOM 649 C CA . VAL A 1 86 ? 7.994 -3.302 4.184 1.00 82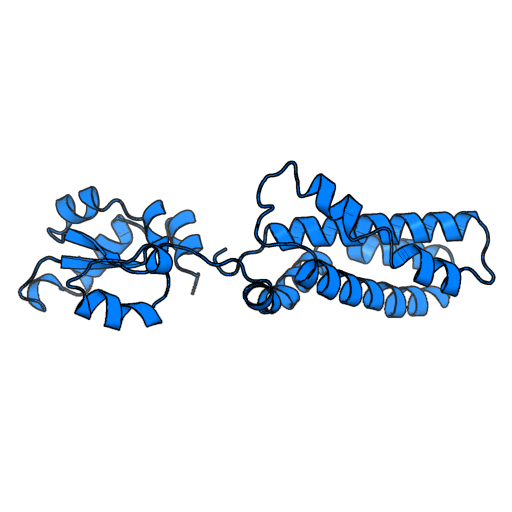.56 86 VAL A CA 1
ATOM 650 C C . VAL A 1 86 ? 9.398 -3.698 3.733 1.00 82.56 86 VAL A C 1
ATOM 652 O O . VAL A 1 86 ? 10.304 -2.868 3.688 1.00 82.56 86 VAL A O 1
ATOM 655 N N . ALA A 1 87 ? 9.580 -4.965 3.361 1.00 75.38 87 ALA A N 1
ATOM 656 C CA . ALA A 1 87 ? 10.827 -5.427 2.761 1.00 75.38 87 ALA A CA 1
ATOM 657 C C . ALA A 1 87 ? 10.790 -5.230 1.239 1.00 75.38 87 ALA A C 1
ATOM 659 O O . ALA A 1 87 ? 10.010 -5.881 0.542 1.00 75.38 87 ALA A O 1
ATOM 660 N N . PHE A 1 88 ? 11.667 -4.375 0.715 1.00 72.12 88 PHE A N 1
ATOM 661 C CA . PHE A 1 88 ? 11.836 -4.156 -0.724 1.00 72.12 88 PHE A CA 1
ATOM 662 C C . PHE A 1 88 ? 12.855 -5.134 -1.322 1.00 72.12 88 PHE A C 1
ATOM 664 O O . PHE A 1 88 ? 13.882 -4.716 -1.845 1.00 72.12 88 PHE A O 1
ATOM 671 N N . THR A 1 89 ? 12.616 -6.441 -1.219 1.00 74.00 89 THR A N 1
ATOM 672 C CA . THR A 1 89 ? 13.525 -7.430 -1.821 1.00 74.00 89 THR A CA 1
ATOM 673 C C . THR A 1 89 ? 13.472 -7.370 -3.349 1.00 74.00 89 THR A C 1
ATOM 675 O O . THR A 1 89 ? 12.444 -7.030 -3.935 1.00 74.00 89 THR A O 1
ATOM 678 N N . THR A 1 90 ? 14.574 -7.728 -4.009 1.00 68.44 90 THR A N 1
ATOM 679 C CA . THR A 1 90 ? 14.659 -7.817 -5.480 1.00 68.44 90 THR A CA 1
ATOM 680 C C . THR A 1 90 ? 13.594 -8.762 -6.041 1.00 68.44 90 THR A C 1
ATOM 682 O O . THR A 1 90 ? 12.864 -8.398 -6.961 1.00 68.44 90 THR A O 1
ATOM 685 N N . HIS A 1 91 ? 13.400 -9.920 -5.400 1.00 70.62 91 HIS A N 1
ATOM 686 C CA . HIS A 1 91 ? 12.352 -10.880 -5.755 1.00 70.62 91 HIS A CA 1
ATOM 687 C C . HIS A 1 91 ? 10.935 -10.285 -5.680 1.00 70.62 91 HIS A C 1
ATOM 689 O O . HIS A 1 91 ? 10.118 -10.534 -6.560 1.00 70.62 91 HIS A O 1
ATOM 695 N N . ALA A 1 92 ? 10.627 -9.468 -4.665 1.00 68.38 92 ALA A N 1
ATOM 696 C CA . ALA A 1 92 ? 9.306 -8.846 -4.534 1.00 68.38 92 ALA A CA 1
ATOM 697 C C . ALA A 1 92 ? 9.006 -7.819 -5.641 1.00 68.38 92 ALA A C 1
ATOM 699 O O . ALA A 1 92 ? 7.848 -7.451 -5.829 1.00 68.38 92 ALA A O 1
ATOM 700 N N . ARG A 1 93 ? 10.030 -7.358 -6.373 1.00 70.81 93 ARG A N 1
ATOM 701 C CA . ARG A 1 93 ? 9.884 -6.417 -7.488 1.00 70.81 93 ARG A CA 1
ATOM 702 C C . ARG A 1 93 ? 9.787 -7.100 -8.855 1.00 70.81 93 ARG A C 1
ATOM 704 O O . ARG A 1 93 ? 9.225 -6.493 -9.756 1.00 70.81 93 ARG A O 1
ATOM 711 N N . LEU A 1 94 ? 10.233 -8.353 -9.009 1.00 70.19 94 LEU A N 1
ATOM 712 C CA . LEU A 1 94 ? 10.139 -9.098 -10.279 1.00 70.19 94 LEU A CA 1
ATOM 713 C C . LEU A 1 94 ? 8.729 -9.082 -10.909 1.00 70.19 94 LEU A C 1
ATOM 715 O O . LEU A 1 94 ? 8.637 -8.848 -12.115 1.00 70.19 94 LEU A O 1
ATOM 719 N N . PRO A 1 95 ? 7.621 -9.229 -10.150 1.00 73.38 95 PRO A N 1
ATOM 720 C CA . PRO A 1 95 ? 6.276 -9.156 -10.725 1.00 73.38 95 PRO A CA 1
ATOM 721 C C . PRO A 1 95 ? 5.902 -7.785 -11.311 1.00 73.38 95 PRO A C 1
ATOM 723 O O . PRO A 1 95 ? 4.919 -7.687 -12.038 1.00 73.38 95 PRO A O 1
ATOM 726 N N . LEU A 1 96 ? 6.657 -6.722 -11.010 1.00 68.88 96 LEU A N 1
ATOM 727 C CA . LEU A 1 96 ? 6.440 -5.373 -11.548 1.00 68.88 96 LEU A CA 1
ATOM 728 C C . LEU A 1 96 ? 7.084 -5.175 -12.922 1.00 68.88 96 LEU A C 1
ATOM 730 O O . LEU A 1 96 ? 6.784 -4.190 -13.594 1.00 68.88 96 LEU A O 1
ATOM 734 N N . LEU A 1 97 ? 7.951 -6.094 -13.358 1.00 67.94 97 LEU A N 1
ATOM 735 C CA . LEU A 1 97 ? 8.638 -5.997 -14.647 1.00 67.94 97 LEU A CA 1
ATOM 736 C C . LEU A 1 97 ? 7.676 -5.908 -15.843 1.00 67.94 97 LEU A C 1
ATOM 738 O O . LEU A 1 97 ? 7.872 -5.014 -16.669 1.00 67.94 97 LEU A O 1
ATOM 742 N N . PRO A 1 98 ? 6.610 -6.730 -15.944 1.00 70.00 98 PRO A N 1
ATOM 743 C CA . PRO A 1 98 ? 5.654 -6.621 -17.044 1.00 70.00 98 PRO A CA 1
ATOM 744 C C . PRO A 1 98 ? 4.942 -5.266 -17.055 1.00 70.00 98 PRO A C 1
ATOM 746 O O . PRO A 1 98 ? 4.746 -4.668 -18.110 1.00 70.00 98 PRO A O 1
ATOM 749 N N . PHE A 1 99 ? 4.593 -4.743 -15.876 1.00 68.56 99 PHE A N 1
ATOM 750 C CA . PHE A 1 99 ? 3.958 -3.433 -15.761 1.00 68.56 99 PHE A CA 1
ATOM 751 C C . PHE A 1 99 ? 4.899 -2.304 -16.208 1.00 68.56 99 PHE A C 1
ATOM 753 O O . PHE A 1 99 ? 4.497 -1.443 -16.993 1.00 68.56 99 PHE A O 1
ATOM 760 N N . ALA A 1 100 ? 6.159 -2.336 -15.767 1.00 65.62 100 ALA A N 1
ATOM 761 C CA . ALA A 1 100 ? 7.174 -1.358 -16.154 1.00 65.62 100 ALA A CA 1
ATOM 762 C C . ALA A 1 100 ? 7.444 -1.369 -17.669 1.00 65.62 100 ALA A C 1
ATOM 764 O O . ALA A 1 100 ? 7.569 -0.308 -18.284 1.00 65.62 100 ALA A O 1
ATOM 765 N N . LEU A 1 101 ? 7.458 -2.554 -18.287 1.00 65.19 101 LEU A N 1
ATOM 766 C CA . LEU A 1 101 ? 7.556 -2.737 -19.738 1.00 65.19 101 LEU A CA 1
ATOM 767 C C . LEU A 1 101 ? 6.394 -2.082 -20.485 1.00 65.19 101 LEU A C 1
ATOM 769 O O . LEU A 1 101 ? 6.611 -1.282 -21.395 1.00 65.19 101 LEU A O 1
ATOM 773 N N . VAL A 1 102 ? 5.160 -2.377 -20.073 1.00 68.88 102 VAL A N 1
ATOM 774 C CA . VAL A 1 102 ? 3.957 -1.816 -20.702 1.00 68.88 102 VAL A CA 1
ATOM 775 C C . VAL A 1 102 ? 3.916 -0.295 -20.555 1.00 68.88 102 VAL A C 1
ATOM 777 O O . VAL A 1 102 ? 3.569 0.403 -21.506 1.00 68.88 102 VAL A O 1
ATOM 780 N N . GLN A 1 103 ? 4.285 0.247 -19.390 1.00 65.38 103 GLN A N 1
ATOM 781 C CA . GLN A 1 103 ? 4.365 1.699 -19.203 1.00 65.38 103 GLN A CA 1
ATOM 782 C C . GLN A 1 103 ? 5.435 2.345 -20.079 1.00 65.38 103 GLN A C 1
ATOM 784 O O . GLN A 1 103 ? 5.207 3.426 -20.620 1.00 65.38 103 GLN A O 1
ATOM 789 N N . SER A 1 104 ? 6.568 1.675 -20.259 1.00 62.53 104 SER A N 1
ATOM 790 C CA . SER A 1 104 ? 7.668 2.176 -21.078 1.00 62.53 104 SER A CA 1
ATOM 791 C C . SER A 1 104 ? 7.316 2.176 -22.566 1.00 62.53 104 SER A C 1
ATOM 793 O O . SER A 1 104 ? 7.653 3.123 -23.268 1.00 62.53 104 SER A O 1
ATOM 795 N N . GLY A 1 105 ? 6.549 1.186 -23.033 1.00 59.69 105 GLY A N 1
ATOM 796 C CA . GLY A 1 105 ? 6.008 1.166 -24.396 1.00 59.69 105 GLY A CA 1
ATOM 797 C C . GLY A 1 105 ? 4.991 2.279 -24.689 1.00 59.69 105 GLY A C 1
ATOM 798 O O . GLY A 1 105 ? 4.828 2.666 -25.841 1.00 59.69 105 GLY A O 1
ATOM 799 N N . LYS A 1 106 ? 4.329 2.828 -23.659 1.00 62.38 106 LYS A N 1
ATOM 800 C CA . LYS A 1 106 ? 3.369 3.943 -23.788 1.00 62.38 106 LYS A CA 1
ATOM 801 C C . LYS A 1 106 ? 4.028 5.326 -23.795 1.00 62.38 106 LYS A C 1
ATOM 803 O O . LYS A 1 106 ? 3.351 6.315 -24.064 1.00 62.38 106 LYS A O 1
ATOM 808 N N . GLN A 1 107 ? 5.315 5.418 -23.465 1.00 61.59 107 GLN A N 1
ATOM 809 C CA . GLN A 1 107 ? 6.050 6.680 -23.483 1.00 61.59 107 GLN A CA 1
ATOM 810 C C . GLN A 1 107 ? 6.367 7.066 -24.937 1.00 61.59 107 GLN A C 1
ATOM 812 O O . GLN A 1 107 ? 6.819 6.211 -25.704 1.00 61.59 107 GLN A O 1
ATOM 817 N N . PRO A 1 108 ? 6.217 8.346 -25.326 1.00 52.44 108 PRO A N 1
ATOM 818 C CA . PRO A 1 108 ? 6.426 8.786 -26.705 1.00 52.44 108 PRO A CA 1
ATOM 819 C C . PRO A 1 108 ? 7.858 8.546 -27.214 1.00 52.44 108 PRO A C 1
ATOM 821 O O . PRO A 1 108 ? 8.078 8.567 -28.417 1.00 52.44 108 PRO A O 1
ATOM 824 N N . GLY A 1 109 ? 8.837 8.268 -26.347 1.00 53.28 109 GLY A N 1
ATOM 825 C CA . GLY A 1 109 ? 10.220 7.988 -26.750 1.00 53.28 109 GLY A CA 1
ATOM 826 C C . GLY A 1 109 ? 10.464 6.597 -27.355 1.00 53.28 109 GLY A C 1
ATOM 827 O O . GLY A 1 109 ? 11.356 6.459 -28.185 1.00 53.28 109 GLY A O 1
ATOM 828 N N . GLY A 1 110 ? 9.684 5.574 -26.989 1.00 53.44 110 GLY A N 1
ATOM 829 C CA . GLY A 1 110 ? 9.933 4.189 -27.424 1.00 53.44 110 GLY A CA 1
ATOM 830 C C . GLY A 1 110 ? 9.679 3.954 -28.921 1.00 53.44 110 GLY A C 1
ATOM 831 O O . GLY A 1 110 ? 10.580 3.495 -29.623 1.00 53.44 110 GLY A O 1
ATOM 832 N N . PRO A 1 111 ? 8.491 4.314 -29.443 1.00 50.97 111 PRO A N 1
ATOM 833 C CA . PRO A 1 111 ? 8.178 4.172 -30.865 1.00 50.97 111 PRO A CA 1
ATOM 834 C C . PRO A 1 111 ? 8.949 5.167 -31.737 1.00 50.97 111 PRO A C 1
ATOM 836 O O . PRO A 1 111 ? 9.337 4.838 -32.853 1.00 50.97 111 PRO A O 1
ATOM 839 N N . SER A 1 112 ? 9.204 6.376 -31.227 1.00 52.09 112 SER A N 1
ATOM 840 C CA . SER A 1 112 ? 9.814 7.462 -32.002 1.00 52.09 112 SER A CA 1
ATOM 841 C C . SER A 1 112 ? 11.249 7.156 -32.409 1.00 52.09 112 SER A C 1
ATOM 843 O O . SER A 1 112 ? 11.600 7.353 -33.566 1.00 52.09 112 SER A O 1
ATOM 845 N N . VAL A 1 113 ? 12.065 6.610 -31.500 1.00 54.62 113 VAL A N 1
ATOM 846 C CA . VAL A 1 113 ? 13.449 6.207 -31.815 1.00 54.62 113 VAL A CA 1
ATOM 847 C C . VAL A 1 113 ? 13.466 5.100 -32.870 1.00 54.62 113 VAL A C 1
ATOM 849 O O . VAL A 1 113 ? 14.331 5.090 -33.741 1.00 54.62 113 VAL A O 1
ATOM 852 N N . HIS A 1 114 ? 12.473 4.210 -32.827 1.00 52.06 114 HIS A N 1
ATOM 853 C CA . HIS A 1 114 ? 12.337 3.108 -33.768 1.00 52.06 114 HIS A CA 1
ATOM 854 C C . HIS A 1 114 ? 11.901 3.577 -35.162 1.00 52.06 114 HIS A C 1
ATOM 856 O O . HIS A 1 114 ? 12.465 3.166 -36.172 1.00 52.06 114 HIS A O 1
ATOM 862 N N . VAL A 1 115 ? 10.944 4.501 -35.228 1.00 53.41 115 VAL A N 1
ATOM 863 C CA . VAL A 1 115 ? 10.496 5.119 -36.482 1.00 53.41 115 VAL A CA 1
ATOM 864 C C . VAL A 1 115 ? 11.611 5.972 -37.099 1.00 53.41 115 VAL A C 1
ATOM 866 O O . VAL A 1 115 ? 11.865 5.862 -38.295 1.00 53.41 115 VAL A O 1
ATOM 869 N N . LEU A 1 116 ? 12.343 6.753 -36.298 1.00 56.19 116 LEU A N 1
ATOM 870 C CA . LEU A 1 116 ? 13.468 7.572 -36.767 1.00 56.19 116 LEU A CA 1
ATOM 871 C C . LEU A 1 116 ? 14.642 6.732 -37.293 1.00 56.19 116 LEU A C 1
ATOM 873 O O . LEU A 1 116 ? 15.219 7.090 -38.317 1.00 56.19 116 LEU A O 1
ATOM 877 N N . SER A 1 117 ? 14.976 5.604 -36.654 1.00 54.56 117 SER A N 1
ATOM 878 C CA . SER A 1 117 ? 16.024 4.705 -37.160 1.00 54.56 117 SER A CA 1
ATOM 879 C C . SER A 1 117 ? 15.596 3.966 -38.431 1.00 54.56 117 SER A C 1
ATOM 881 O O . SER A 1 117 ? 16.416 3.753 -39.322 1.00 54.56 117 SER A O 1
ATOM 883 N N . SER A 1 118 ? 14.305 3.644 -38.555 1.00 53.06 118 SER A N 1
ATOM 884 C CA . SER A 1 118 ? 13.729 3.008 -39.747 1.00 53.06 118 SER A CA 1
ATOM 885 C C . SER A 1 118 ? 13.722 3.932 -40.965 1.00 53.06 118 SER A C 1
ATOM 887 O O . SER A 1 118 ? 13.997 3.493 -42.080 1.00 53.06 118 SER A O 1
ATOM 889 N N . LEU A 1 119 ? 13.448 5.222 -40.749 1.00 55.59 119 LEU A N 1
ATOM 890 C CA . LEU A 1 119 ? 13.470 6.248 -41.795 1.00 55.59 119 LEU A CA 1
ATOM 891 C C . LEU A 1 119 ? 14.894 6.565 -42.284 1.00 55.59 119 LEU A C 1
ATOM 893 O O . LEU A 1 119 ? 15.055 7.040 -43.405 1.00 55.59 119 LEU A O 1
ATOM 897 N N . ALA A 1 120 ? 15.921 6.284 -41.475 1.00 55.03 120 ALA A N 1
ATOM 898 C CA . ALA A 1 120 ? 17.317 6.578 -41.793 1.00 55.03 120 ALA A CA 1
ATOM 899 C C . ALA A 1 120 ? 18.058 5.454 -42.552 1.00 55.03 120 ALA A C 1
ATOM 901 O O . ALA A 1 120 ? 19.149 5.709 -43.061 1.00 55.03 120 ALA A O 1
ATOM 902 N N . GLY A 1 121 ? 17.512 4.232 -42.676 1.00 51.41 121 GLY A N 1
ATOM 903 C CA . GLY A 1 121 ? 18.202 3.182 -43.441 1.00 51.41 121 GLY A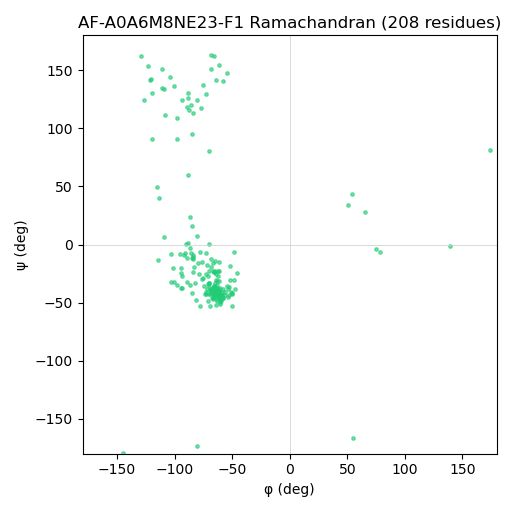 CA 1
ATOM 904 C C . GLY A 1 121 ? 17.605 1.768 -43.435 1.00 51.41 121 GLY A C 1
ATOM 905 O O . GLY A 1 121 ? 18.137 0.890 -42.765 1.00 51.41 121 GLY A O 1
ATOM 906 N N . GLY A 1 122 ? 16.590 1.513 -44.275 1.00 56.84 122 GLY A N 1
ATOM 907 C CA . GLY A 1 122 ? 16.250 0.187 -44.841 1.00 56.84 122 GLY A CA 1
ATOM 908 C C . GLY A 1 122 ? 16.009 -0.992 -43.872 1.00 56.84 122 GLY A C 1
ATOM 909 O O . GLY A 1 122 ? 15.862 -0.808 -42.669 1.00 56.84 122 GLY A O 1
ATOM 910 N N . ASN A 1 123 ? 15.972 -2.232 -44.402 1.00 50.50 123 ASN A N 1
ATOM 911 C CA . ASN A 1 123 ? 15.667 -3.523 -43.722 1.00 50.50 123 ASN A CA 1
ATOM 912 C C . ASN A 1 123 ? 16.408 -3.807 -42.384 1.00 50.50 123 ASN A C 1
ATOM 914 O O . ASN A 1 123 ? 16.093 -4.776 -41.693 1.00 50.50 123 ASN A O 1
ATOM 918 N N . MET A 1 124 ? 17.363 -2.963 -41.985 1.00 49.06 124 MET A N 1
ATOM 919 C CA . MET A 1 124 ? 17.989 -2.926 -40.658 1.00 49.06 124 MET A CA 1
ATOM 920 C C . MET A 1 124 ? 17.040 -2.458 -39.543 1.00 49.06 124 MET A C 1
ATOM 922 O O . MET A 1 124 ? 17.284 -2.775 -38.383 1.00 49.06 124 MET A O 1
ATOM 926 N N . ALA A 1 125 ? 15.936 -1.779 -39.872 1.00 50.62 125 ALA A N 1
ATOM 927 C CA . ALA A 1 125 ? 14.879 -1.399 -38.931 1.00 50.62 125 ALA A CA 1
ATOM 928 C C . ALA A 1 125 ? 14.345 -2.591 -38.118 1.00 50.62 125 ALA A C 1
ATOM 930 O O . ALA A 1 125 ? 14.208 -2.515 -36.899 1.00 50.62 125 ALA A O 1
ATOM 931 N N . LEU A 1 126 ? 14.117 -3.726 -38.789 1.00 45.81 126 LEU A N 1
ATOM 932 C CA . LEU A 1 126 ? 13.575 -4.940 -38.177 1.00 45.81 126 LEU A CA 1
ATOM 933 C C . LEU A 1 126 ? 14.582 -5.589 -37.213 1.00 45.81 126 LEU A C 1
ATOM 935 O O . LEU A 1 126 ? 14.204 -6.042 -36.136 1.00 45.81 126 LEU A O 1
ATOM 939 N N . MET A 1 127 ? 15.871 -5.586 -37.570 1.00 43.75 127 MET A N 1
ATOM 940 C CA . MET A 1 127 ? 16.947 -6.129 -36.733 1.00 43.75 127 MET A CA 1
ATOM 941 C C . MET A 1 127 ? 17.247 -5.213 -35.548 1.00 43.75 127 MET A C 1
ATOM 943 O O . MET A 1 127 ? 17.343 -5.690 -34.427 1.00 43.75 127 MET A O 1
ATOM 947 N N . VAL A 1 128 ? 17.290 -3.896 -35.747 1.00 48.53 128 VAL A N 1
ATOM 948 C CA . VAL A 1 128 ? 17.391 -2.914 -34.655 1.00 48.53 128 VAL A CA 1
ATOM 949 C C . VAL A 1 128 ? 16.136 -2.933 -33.771 1.00 48.53 128 VAL A C 1
ATOM 951 O O . VAL A 1 128 ? 16.209 -2.574 -32.603 1.00 48.53 128 VAL A O 1
ATOM 954 N N . GLY A 1 129 ? 14.991 -3.399 -34.275 1.00 49.34 129 GLY A N 1
ATOM 955 C CA . GLY A 1 129 ? 13.767 -3.582 -33.488 1.00 49.34 129 GLY A CA 1
ATOM 956 C C . GLY A 1 129 ? 13.811 -4.826 -32.634 1.00 49.34 129 GLY A C 1
ATOM 957 O O . GLY A 1 129 ? 13.664 -4.750 -31.418 1.00 49.34 129 GLY A O 1
ATOM 958 N N . LEU A 1 130 ? 14.106 -5.965 -33.250 1.00 43.78 130 LEU A N 1
ATOM 959 C CA . LEU A 1 130 ? 14.234 -7.241 -32.553 1.00 43.78 130 LEU A CA 1
ATOM 960 C C . LEU A 1 130 ? 15.400 -7.213 -31.549 1.00 43.78 130 LEU A C 1
ATOM 962 O O . LEU A 1 130 ? 15.210 -7.523 -30.373 1.00 43.78 130 LEU A O 1
ATOM 966 N N . PHE A 1 131 ? 16.581 -6.751 -31.968 1.00 41.56 131 PHE A N 1
ATOM 967 C CA . PHE A 1 131 ? 17.771 -6.631 -31.119 1.00 41.56 131 PHE A CA 1
ATOM 968 C C . PHE A 1 131 ? 17.824 -5.349 -30.287 1.00 41.56 131 P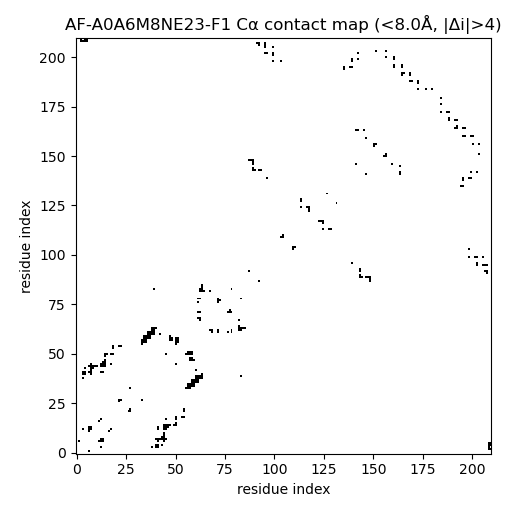HE A C 1
ATOM 970 O O . PHE A 1 131 ? 18.642 -5.274 -29.381 1.00 41.56 131 PHE A O 1
ATOM 977 N N . GLY A 1 132 ? 16.962 -4.361 -30.533 1.00 47.69 132 GLY A N 1
ATOM 978 C CA . GLY A 1 132 ? 16.782 -3.205 -29.649 1.00 47.69 132 GLY A CA 1
ATOM 979 C C . GLY A 1 132 ? 15.915 -3.530 -28.433 1.00 47.69 132 GLY A C 1
ATOM 980 O O . GLY A 1 132 ? 16.097 -2.932 -27.377 1.00 47.69 132 GLY A O 1
ATOM 981 N N . PHE A 1 133 ? 15.033 -4.532 -28.533 1.00 48.50 133 PHE A N 1
ATOM 982 C CA . PHE A 1 133 ? 14.216 -5.022 -27.416 1.00 48.50 133 PHE A CA 1
ATOM 983 C C . PHE A 1 133 ? 14.945 -6.025 -26.501 1.00 48.50 133 PHE A C 1
ATOM 985 O O . PHE A 1 133 ? 14.719 -6.022 -25.289 1.00 48.50 133 PHE A O 1
ATOM 992 N N . LEU A 1 134 ? 15.853 -6.854 -27.030 1.00 44.62 134 LEU A N 1
ATOM 993 C CA . LEU A 1 134 ? 16.687 -7.758 -26.217 1.00 44.62 134 LEU A CA 1
ATOM 994 C C . LEU A 1 134 ? 17.464 -7.054 -25.081 1.00 44.62 134 LEU A C 1
ATOM 996 O O . LEU A 1 134 ? 17.440 -7.545 -23.949 1.00 44.62 134 LEU A O 1
ATOM 1000 N N . PRO A 1 135 ? 18.121 -5.902 -25.304 1.00 48.38 135 PRO A N 1
ATOM 1001 C CA . PRO A 1 135 ? 18.798 -5.182 -24.243 1.00 48.38 135 PRO A CA 1
ATOM 1002 C C . PRO A 1 135 ? 17.822 -4.492 -23.301 1.00 48.38 135 PRO A C 1
ATOM 1004 O O . PRO A 1 135 ? 18.162 -4.369 -22.135 1.00 48.38 135 PRO A O 1
ATOM 1007 N N . TYR A 1 136 ? 16.598 -4.137 -23.719 1.00 50.84 136 TYR A N 1
ATOM 1008 C CA . TYR A 1 136 ? 15.550 -3.712 -22.779 1.00 50.84 136 TYR A CA 1
ATOM 1009 C C . TYR A 1 136 ? 15.242 -4.826 -21.767 1.00 50.84 136 TYR A C 1
ATOM 1011 O O . TYR A 1 136 ? 15.179 -4.558 -20.569 1.00 50.84 136 TYR A O 1
ATOM 1019 N N . ALA A 1 137 ? 15.127 -6.080 -22.217 1.00 52.53 137 ALA A N 1
ATOM 1020 C CA . ALA A 1 137 ? 14.938 -7.232 -21.332 1.00 52.53 137 ALA A CA 1
ATOM 1021 C C . ALA A 1 137 ? 16.163 -7.491 -20.431 1.00 52.53 137 ALA A C 1
ATOM 1023 O O . ALA A 1 137 ? 16.010 -7.697 -19.225 1.00 52.53 137 ALA A O 1
ATOM 1024 N N . GLY A 1 138 ? 17.381 -7.413 -20.982 1.00 53.91 138 GLY A N 1
ATOM 1025 C CA . GLY A 1 138 ? 18.628 -7.563 -20.220 1.00 53.91 138 GLY A CA 1
ATOM 1026 C C . GLY A 1 138 ? 18.816 -6.475 -19.161 1.00 53.91 138 GLY A C 1
ATOM 1027 O O . GLY A 1 138 ? 19.198 -6.757 -18.030 1.00 53.91 138 GLY A O 1
ATOM 1028 N N . VAL A 1 139 ? 18.457 -5.241 -19.494 1.00 54.06 139 VAL A N 1
ATOM 1029 C CA . VAL A 1 139 ? 18.466 -4.073 -18.610 1.00 54.06 139 VAL A CA 1
ATOM 1030 C C . VAL A 1 139 ? 17.418 -4.182 -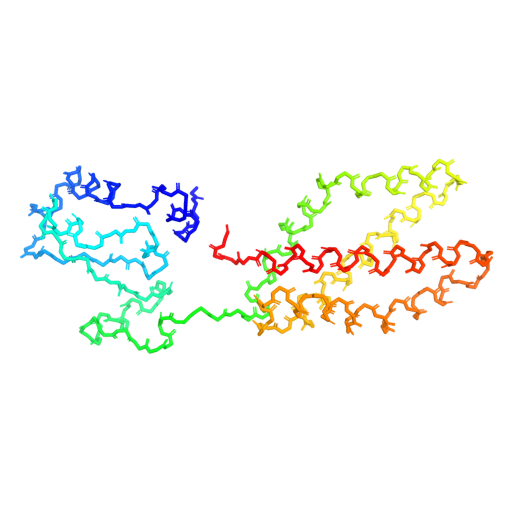17.521 1.00 54.06 139 VAL A C 1
ATOM 1032 O O . VAL A 1 139 ? 17.686 -3.812 -16.388 1.00 54.06 139 VAL A O 1
ATOM 1035 N N . LEU A 1 140 ? 16.240 -4.712 -17.825 1.00 55.28 140 LEU A N 1
ATOM 1036 C CA . LEU A 1 140 ? 15.196 -4.952 -16.835 1.00 55.28 140 LEU A CA 1
ATOM 1037 C C . LEU A 1 140 ? 15.604 -6.021 -15.820 1.00 55.28 140 LEU A C 1
ATOM 1039 O O . LEU A 1 140 ? 15.387 -5.834 -14.623 1.00 55.28 140 LEU A O 1
ATOM 1043 N N . LEU A 1 141 ? 16.267 -7.089 -16.273 1.00 54.97 141 LEU A N 1
ATOM 1044 C CA . LEU A 1 141 ? 16.886 -8.085 -15.394 1.00 54.97 141 LEU A CA 1
ATOM 1045 C C . LEU A 1 141 ? 18.012 -7.464 -14.555 1.00 54.97 141 LEU A C 1
ATOM 1047 O O . LEU A 1 141 ? 18.088 -7.701 -13.351 1.00 54.97 141 LEU A O 1
ATOM 1051 N N . MET A 1 142 ? 18.833 -6.602 -15.158 1.00 54.06 142 MET A N 1
ATOM 1052 C CA . MET A 1 142 ? 19.903 -5.864 -14.481 1.00 54.06 142 MET A CA 1
ATOM 1053 C C . MET A 1 142 ? 19.357 -4.893 -13.430 1.00 54.06 142 MET A C 1
ATOM 1055 O O . MET A 1 142 ? 19.818 -4.896 -12.300 1.00 54.06 142 MET A O 1
ATOM 1059 N N . VAL A 1 143 ? 18.339 -4.097 -13.747 1.00 54.06 143 VAL A N 1
ATOM 1060 C CA . VAL A 1 143 ? 17.704 -3.156 -12.816 1.00 54.06 143 VAL A CA 1
ATOM 1061 C C . VAL A 1 143 ? 17.007 -3.913 -11.686 1.00 54.06 143 VAL A C 1
ATOM 1063 O O . VAL A 1 143 ? 17.098 -3.488 -10.533 1.00 54.06 143 VAL A O 1
ATOM 1066 N N . ALA A 1 144 ? 16.366 -5.048 -11.979 1.00 54.38 144 ALA A N 1
ATOM 1067 C CA . ALA A 1 144 ? 15.776 -5.915 -10.965 1.00 54.38 144 ALA A CA 1
ATOM 1068 C C . ALA A 1 144 ? 16.821 -6.547 -10.029 1.00 54.38 144 ALA A C 1
ATOM 1070 O O . ALA A 1 144 ? 16.525 -6.740 -8.850 1.00 54.38 144 ALA A O 1
ATOM 1071 N N . TYR A 1 145 ? 18.023 -6.851 -10.532 1.00 52.94 145 TYR A N 1
ATOM 1072 C CA . TYR A 1 145 ? 19.068 -7.563 -9.790 1.00 52.94 145 TYR A CA 1
ATOM 1073 C C . TYR A 1 145 ? 20.086 -6.635 -9.095 1.00 52.94 145 TYR A C 1
ATOM 1075 O O . TYR A 1 145 ? 20.498 -6.900 -7.969 1.00 52.94 145 TYR A O 1
ATOM 1083 N N . LEU A 1 146 ? 20.457 -5.519 -9.731 1.00 51.47 146 LEU A N 1
ATOM 1084 C CA . LEU A 1 146 ? 21.538 -4.600 -9.338 1.00 51.47 146 LEU A CA 1
ATOM 1085 C C . LEU A 1 146 ? 21.055 -3.250 -8.803 1.00 51.47 146 LEU A C 1
ATOM 1087 O O . LEU A 1 146 ? 21.883 -2.381 -8.537 1.00 51.47 146 LEU A O 1
ATOM 1091 N N . SER A 1 147 ? 19.748 -3.054 -8.601 1.00 52.06 147 SER A N 1
ATOM 1092 C CA . SER A 1 147 ? 19.241 -1.899 -7.845 1.00 52.06 147 SER A CA 1
ATOM 1093 C C . SER A 1 147 ? 18.940 -2.311 -6.399 1.00 52.06 147 SER A C 1
ATOM 1095 O O . SER A 1 147 ? 17.824 -2.761 -6.119 1.00 52.06 147 SER A O 1
ATOM 1097 N N . PRO A 1 148 ? 19.900 -2.187 -5.457 1.00 49.31 148 PRO A N 1
ATOM 1098 C CA . PRO A 1 148 ? 19.665 -2.535 -4.070 1.00 49.31 148 PRO A CA 1
ATOM 1099 C C . PRO A 1 148 ? 18.450 -1.799 -3.475 1.00 49.31 148 PRO A C 1
ATOM 1101 O O . PRO A 1 148 ? 18.233 -0.620 -3.773 1.00 49.31 148 PRO A O 1
ATOM 1104 N N . PRO A 1 149 ? 17.731 -2.438 -2.534 1.00 49.97 149 PRO A N 1
ATOM 1105 C CA . PRO A 1 149 ? 16.561 -1.891 -1.834 1.00 49.97 149 PRO A CA 1
ATOM 1106 C C . PRO A 1 149 ? 16.756 -0.513 -1.176 1.00 49.97 149 PRO A C 1
ATOM 1108 O O . PRO A 1 149 ? 15.785 0.145 -0.816 1.00 49.97 149 PRO A O 1
ATOM 1111 N N . ARG A 1 150 ? 18.008 -0.096 -0.949 1.00 43.53 150 ARG A N 1
ATOM 1112 C CA . ARG A 1 150 ? 18.385 1.004 -0.048 1.00 43.53 150 ARG A CA 1
ATOM 1113 C C . ARG A 1 150 ? 18.397 2.397 -0.687 1.00 43.53 150 ARG A C 1
ATOM 1115 O O . ARG A 1 150 ? 18.712 3.363 -0.003 1.00 43.53 150 ARG A O 1
ATOM 1122 N N . PHE A 1 151 ? 18.053 2.533 -1.965 1.00 45.69 151 PHE A N 1
ATOM 1123 C CA . PHE A 1 151 ? 18.311 3.768 -2.717 1.00 45.69 151 PHE A CA 1
ATOM 1124 C C . PHE A 1 151 ? 17.041 4.499 -3.173 1.00 45.69 151 PHE A C 1
ATOM 1126 O O . PHE A 1 151 ? 16.925 4.909 -4.321 1.00 45.69 151 PHE A O 1
ATOM 1133 N N . LEU A 1 152 ? 16.102 4.711 -2.244 1.00 43.69 152 LEU A N 1
ATOM 1134 C CA . LEU A 1 152 ? 14.899 5.545 -2.431 1.00 43.69 152 LEU A CA 1
ATOM 1135 C C . LEU A 1 152 ? 15.142 7.047 -2.165 1.00 43.69 152 LEU A C 1
ATOM 1137 O O . LEU A 1 152 ? 14.199 7.813 -1.996 1.00 43.69 152 LEU A O 1
ATOM 1141 N N . ALA A 1 153 ? 16.400 7.494 -2.122 1.00 38.47 153 ALA A N 1
ATOM 1142 C CA . ALA A 1 153 ? 1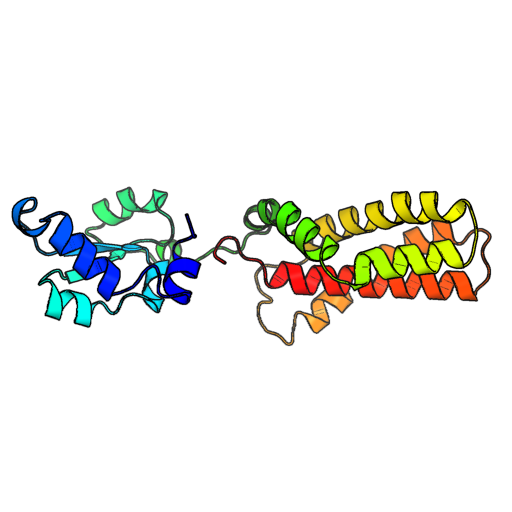6.726 8.916 -2.104 1.00 38.47 153 ALA A CA 1
ATOM 1143 C C . ALA A 1 153 ? 16.970 9.392 -3.543 1.00 38.47 153 ALA A C 1
ATOM 1145 O O . ALA A 1 153 ? 17.854 8.874 -4.229 1.00 38.47 153 ALA A O 1
ATOM 1146 N N . SER A 1 154 ? 16.231 10.415 -3.976 1.00 46.72 154 SER A N 1
ATOM 1147 C CA . SER A 1 154 ? 16.279 11.050 -5.309 1.00 46.72 154 SER A CA 1
ATOM 1148 C C . SER A 1 154 ? 17.691 11.351 -5.845 1.00 46.72 154 SER A C 1
ATOM 1150 O O . SER A 1 154 ? 17.908 11.381 -7.053 1.00 46.72 154 SER A O 1
ATOM 1152 N N . ARG A 1 155 ? 18.686 11.514 -4.965 1.00 41.41 155 ARG A N 1
ATOM 1153 C CA . ARG A 1 155 ? 20.093 11.776 -5.321 1.00 41.41 155 ARG A CA 1
ATOM 1154 C C . ARG A 1 155 ? 20.916 10.524 -5.658 1.00 41.41 155 ARG A C 1
ATOM 1156 O O . ARG A 1 155 ? 21.969 10.642 -6.279 1.00 41.41 155 ARG A O 1
ATOM 1163 N N . ALA A 1 156 ? 20.474 9.335 -5.249 1.00 41.81 156 ALA A N 1
ATOM 1164 C CA . ALA A 1 156 ? 21.181 8.075 -5.481 1.00 41.81 156 ALA A CA 1
ATOM 1165 C C . ALA A 1 156 ? 20.710 7.342 -6.744 1.00 41.81 156 ALA A C 1
ATOM 1167 O O . ALA A 1 156 ? 21.518 6.647 -7.348 1.00 41.81 156 ALA A O 1
ATOM 1168 N N . VAL A 1 157 ? 19.476 7.578 -7.206 1.00 43.06 157 VAL A N 1
ATOM 1169 C CA . VAL A 1 157 ? 18.979 7.101 -8.514 1.00 43.06 157 VAL A CA 1
ATOM 1170 C C . VAL A 1 157 ? 19.866 7.618 -9.661 1.00 43.06 157 VAL A C 1
ATOM 1172 O O . VAL A 1 157 ? 20.244 6.874 -10.564 1.00 43.06 157 VAL A O 1
ATOM 1175 N N . ALA A 1 158 ? 20.331 8.867 -9.549 1.00 42.41 158 ALA A N 1
ATOM 1176 C CA . ALA A 1 158 ? 21.316 9.463 -10.455 1.00 42.41 158 ALA A CA 1
ATOM 1177 C C . ALA A 1 158 ? 22.731 8.847 -10.352 1.00 42.41 158 ALA A C 1
ATOM 1179 O O . ALA A 1 158 ? 23.598 9.145 -11.177 1.00 42.41 158 ALA A O 1
ATOM 1180 N N . ARG A 1 159 ? 23.011 8.035 -9.321 1.00 38.72 159 ARG A N 1
ATOM 1181 C CA . ARG A 1 159 ? 24.277 7.300 -9.139 1.00 38.72 159 ARG A CA 1
ATOM 1182 C C . ARG A 1 159 ? 24.147 5.815 -9.483 1.00 38.72 159 ARG A C 1
ATOM 1184 O O . ARG A 1 159 ? 25.092 5.257 -10.020 1.00 38.72 159 ARG A O 1
ATOM 1191 N N . SER A 1 160 ? 22.997 5.180 -9.265 1.00 42.69 160 SER A N 1
ATOM 1192 C CA . SER A 1 160 ? 22.754 3.796 -9.695 1.00 42.69 160 SER A CA 1
ATOM 1193 C C . SER A 1 160 ? 22.634 3.679 -11.218 1.00 42.69 160 SER A C 1
ATOM 1195 O O . SER A 1 160 ? 23.170 2.730 -11.784 1.00 42.69 160 SER A O 1
ATOM 1197 N N . GLY A 1 161 ? 22.090 4.699 -11.901 1.00 43.28 161 GLY A N 1
ATOM 1198 C CA . GLY A 1 161 ? 22.194 4.819 -13.365 1.00 43.28 161 GLY A CA 1
ATOM 1199 C C . GLY A 1 161 ? 23.640 4.947 -13.876 1.00 43.28 161 GLY A C 1
ATOM 1200 O O . GLY A 1 161 ? 23.929 4.581 -15.010 1.00 43.28 161 GLY A O 1
ATOM 1201 N N . ARG A 1 162 ? 24.575 5.395 -13.022 1.00 42.88 162 ARG A N 1
ATOM 1202 C CA . ARG A 1 162 ? 26.016 5.466 -13.321 1.00 42.88 162 ARG A CA 1
ATOM 1203 C C . ARG A 1 162 ? 26.768 4.153 -13.082 1.00 42.88 162 ARG A C 1
ATOM 1205 O O . ARG A 1 162 ? 27.826 3.986 -13.670 1.00 42.88 162 ARG A O 1
ATOM 1212 N N . ALA A 1 163 ? 26.269 3.251 -12.235 1.00 43.72 163 ALA A N 1
ATOM 1213 C CA . ALA A 1 163 ? 27.015 2.056 -11.821 1.00 43.72 163 ALA A CA 1
ATOM 1214 C C . ALA A 1 163 ? 26.599 0.770 -12.560 1.00 43.72 163 ALA A C 1
ATOM 1216 O O . ALA A 1 163 ? 27.447 -0.082 -12.798 1.00 43.72 163 ALA A O 1
ATOM 1217 N N . GLY A 1 164 ? 25.323 0.624 -12.942 1.00 46.00 164 GLY A N 1
ATOM 1218 C CA . GLY A 1 164 ? 24.834 -0.581 -13.636 1.00 46.00 164 GLY A CA 1
ATOM 1219 C C . GLY A 1 164 ? 24.995 -0.544 -15.161 1.00 46.00 164 GLY A C 1
ATOM 1220 O O . GLY A 1 164 ? 25.292 -1.560 -15.782 1.00 46.00 164 GLY A O 1
ATOM 1221 N N . SER A 1 165 ? 24.849 0.633 -15.773 1.00 49.00 165 SER A N 1
ATOM 1222 C CA . SER A 1 165 ? 24.803 0.785 -17.234 1.00 49.00 165 SER A CA 1
ATOM 1223 C C . SER A 1 165 ? 26.145 0.692 -17.996 1.00 49.00 165 SER A C 1
ATOM 1225 O O . SER A 1 165 ? 26.104 0.264 -19.150 1.00 49.00 165 SER A O 1
ATOM 1227 N N . PRO A 1 166 ? 27.335 1.049 -17.459 1.00 47.69 166 PRO A N 1
ATOM 1228 C CA . PRO A 1 166 ? 28.519 1.205 -18.312 1.00 47.69 166 PRO A CA 1
ATOM 1229 C C . PRO A 1 166 ? 29.392 -0.045 -18.501 1.00 47.69 166 PRO A C 1
ATOM 1231 O O . PRO A 1 166 ? 30.303 0.026 -19.311 1.00 47.69 166 PRO A O 1
ATOM 1234 N N . ALA A 1 167 ? 29.172 -1.171 -17.807 1.00 46.38 167 ALA A N 1
ATOM 1235 C CA . ALA A 1 167 ? 30.089 -2.323 -17.910 1.00 46.38 167 ALA A CA 1
ATOM 1236 C C . ALA A 1 167 ? 29.678 -3.368 -18.968 1.00 46.38 167 ALA A C 1
ATOM 1238 O O . ALA A 1 167 ? 30.531 -3.905 -19.668 1.00 46.38 167 ALA A O 1
ATOM 1239 N N . LEU A 1 168 ? 28.377 -3.637 -19.126 1.00 45.84 168 LEU A N 1
ATOM 1240 C CA . LEU A 1 168 ? 27.861 -4.642 -20.074 1.00 45.84 168 LEU A CA 1
ATOM 1241 C C . LEU A 1 168 ? 27.481 -4.054 -21.446 1.00 45.84 168 LEU A C 1
ATOM 1243 O O . LEU A 1 168 ? 27.583 -4.745 -22.458 1.00 45.84 168 LEU A O 1
ATOM 1247 N N . CYS A 1 169 ? 27.119 -2.768 -21.506 1.00 52.28 169 CYS A N 1
ATOM 1248 C CA . CYS A 1 169 ? 26.808 -2.068 -22.756 1.00 52.28 169 CYS A CA 1
ATOM 1249 C C . CYS A 1 169 ? 27.999 -1.882 -23.717 1.00 52.28 169 CYS A C 1
ATOM 1251 O O . CYS A 1 169 ? 27.776 -2.059 -24.913 1.00 52.28 169 CYS A O 1
ATOM 1253 N N . PRO A 1 170 ? 29.242 -1.573 -23.280 1.00 50.44 170 PRO A N 1
ATOM 1254 C CA . PRO A 1 170 ? 30.360 -1.450 -24.208 1.00 50.44 170 PRO A CA 1
ATOM 1255 C C . PRO A 1 170 ? 30.799 -2.799 -24.779 1.00 50.44 170 PRO A C 1
ATOM 1257 O O . PRO A 1 170 ? 31.297 -2.833 -25.888 1.00 50.44 170 PRO A O 1
ATOM 1260 N N . LEU A 1 171 ? 30.601 -3.920 -24.076 1.00 48.53 171 LEU A N 1
ATOM 1261 C CA . LEU A 1 171 ? 30.971 -5.245 -24.591 1.00 48.53 171 LEU A CA 1
ATOM 1262 C C . LEU A 1 171 ? 30.016 -5.715 -25.697 1.00 48.53 171 LEU A C 1
ATOM 1264 O O . LEU A 1 171 ? 30.465 -6.236 -26.716 1.00 48.53 171 LEU A O 1
ATOM 1268 N N . LEU A 1 172 ? 28.708 -5.482 -25.527 1.00 53.06 172 LEU A N 1
ATOM 1269 C CA . LEU A 1 172 ? 27.713 -5.800 -26.554 1.00 53.06 172 LEU A CA 1
ATOM 1270 C C . LEU A 1 172 ? 27.762 -4.807 -27.719 1.00 53.06 172 LEU A C 1
ATOM 1272 O O . LEU A 1 172 ? 27.601 -5.218 -28.865 1.00 53.06 172 LEU A O 1
ATOM 1276 N N . SER A 1 173 ? 28.032 -3.522 -27.450 1.00 50.66 173 SER A N 1
ATOM 1277 C CA . SER A 1 173 ? 28.302 -2.578 -28.527 1.00 50.66 173 SER A CA 1
ATOM 1278 C C . SER A 1 173 ? 29.576 -2.994 -29.254 1.00 50.66 173 SER A C 1
ATOM 1280 O O . SER A 1 173 ? 29.481 -3.255 -30.435 1.00 50.66 173 SER A O 1
ATOM 1282 N N . VAL A 1 174 ? 30.719 -3.224 -28.599 1.00 50.50 174 VAL A N 1
ATOM 1283 C CA . VAL A 1 174 ? 31.971 -3.674 -29.257 1.00 50.50 174 VAL A CA 1
ATOM 1284 C C . VAL A 1 174 ? 31.771 -4.920 -30.129 1.00 50.50 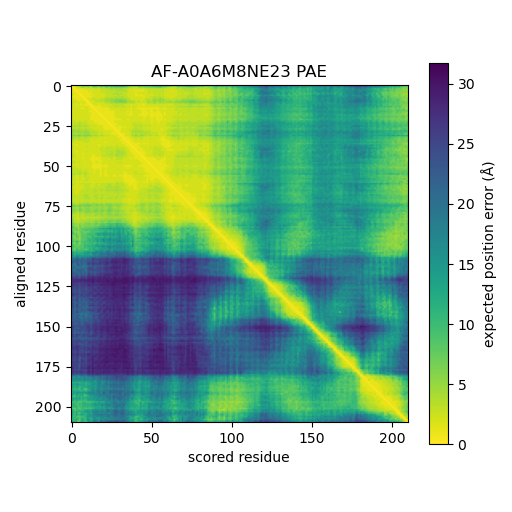174 VAL A C 1
ATOM 1286 O O . VAL A 1 174 ? 32.327 -4.982 -31.222 1.00 50.50 174 VAL A O 1
ATOM 1289 N N . TYR A 1 175 ? 30.916 -5.858 -29.715 1.00 55.56 175 TYR A N 1
ATOM 1290 C CA . TYR A 1 175 ? 30.527 -7.009 -30.534 1.00 55.56 175 TYR A CA 1
ATOM 1291 C C . TYR A 1 175 ? 29.692 -6.633 -31.776 1.00 55.56 175 TYR A C 1
ATOM 1293 O O . TYR A 1 175 ? 29.948 -7.137 -32.865 1.00 55.56 175 TYR A O 1
ATOM 1301 N N . LEU A 1 176 ? 28.733 -5.711 -31.643 1.00 52.78 176 LEU A N 1
ATOM 1302 C CA . LEU A 1 176 ? 27.931 -5.170 -32.754 1.00 52.78 176 LEU A CA 1
ATOM 1303 C C . LEU A 1 176 ? 28.693 -4.139 -33.616 1.00 52.78 176 LEU A C 1
ATOM 1305 O O . LEU A 1 176 ? 28.253 -3.811 -34.711 1.00 52.78 176 LEU A O 1
ATOM 1309 N N . LEU A 1 177 ? 29.819 -3.613 -33.125 1.00 50.66 177 LEU A N 1
ATOM 1310 C CA . LEU A 1 177 ? 30.623 -2.529 -33.704 1.00 50.66 177 LEU A CA 1
ATOM 1311 C C . LEU A 1 177 ? 31.646 -3.003 -34.750 1.00 50.66 177 LEU A C 1
ATOM 1313 O O . LEU A 1 177 ? 32.265 -2.166 -35.412 1.00 50.66 177 LEU A O 1
ATOM 1317 N N . TYR A 1 178 ? 31.825 -4.314 -34.933 1.00 48.25 178 TYR A N 1
ATOM 1318 C CA . TYR A 1 178 ? 32.670 -4.868 -35.994 1.00 48.25 178 TYR A CA 1
ATOM 1319 C C . TYR A 1 178 ? 32.014 -4.650 -37.374 1.00 48.25 178 TYR A C 1
ATOM 1321 O O . TYR A 1 178 ? 31.371 -5.539 -37.923 1.00 48.25 178 TYR A O 1
ATOM 1329 N N . GLY A 1 179 ? 32.165 -3.439 -37.930 1.00 54.03 179 GLY A N 1
ATOM 1330 C CA . GLY A 1 179 ? 31.769 -3.097 -39.306 1.00 54.03 179 GLY A CA 1
ATOM 1331 C C . GLY A 1 179 ? 31.096 -1.732 -39.524 1.00 54.03 179 GLY A C 1
ATOM 1332 O O . GLY A 1 179 ? 30.783 -1.403 -40.666 1.00 54.03 179 GLY A O 1
ATOM 1333 N N . HIS A 1 180 ? 30.867 -0.922 -38.482 1.00 57.25 180 HIS A N 1
ATOM 1334 C CA . HIS A 1 180 ? 30.064 0.310 -38.584 1.00 57.25 180 HIS A CA 1
ATOM 1335 C C . HIS A 1 180 ? 30.860 1.620 -38.426 1.00 57.25 180 HIS A C 1
ATOM 1337 O O . HIS A 1 180 ? 31.877 1.687 -37.734 1.00 57.25 180 HIS A O 1
ATOM 1343 N N . GLN A 1 181 ? 30.365 2.686 -39.073 1.00 62.78 181 GLN A N 1
ATOM 1344 C CA . GLN A 1 181 ? 30.935 4.039 -39.031 1.00 62.78 181 GLN A CA 1
ATOM 1345 C C . GLN A 1 181 ? 30.878 4.626 -37.608 1.00 62.78 181 GLN A C 1
ATOM 1347 O O . GLN A 1 181 ? 29.880 4.464 -36.904 1.00 62.78 181 GLN A O 1
ATOM 1352 N N . TRP A 1 182 ? 31.917 5.366 -37.200 1.00 61.91 182 TRP A N 1
ATOM 1353 C CA . TRP A 1 182 ? 32.085 5.909 -35.837 1.00 61.91 182 TRP A CA 1
ATOM 1354 C C . TRP A 1 182 ? 30.874 6.705 -35.311 1.00 61.91 182 TRP A C 1
ATOM 1356 O O . TRP A 1 182 ? 30.589 6.690 -34.115 1.00 61.91 182 TRP A O 1
ATOM 1366 N N . MET A 1 183 ? 30.128 7.353 -36.206 1.00 57.81 183 MET A N 1
ATOM 1367 C CA . MET A 1 183 ? 28.924 8.119 -35.880 1.00 57.81 183 MET A CA 1
ATOM 1368 C C . MET A 1 183 ? 27.753 7.218 -35.453 1.00 57.81 183 MET A C 1
ATOM 1370 O O . MET A 1 183 ? 27.066 7.509 -34.475 1.00 57.81 183 MET A O 1
ATOM 1374 N N . GLY A 1 184 ? 27.549 6.094 -36.152 1.00 63.09 184 GLY A N 1
ATOM 1375 C CA . GLY A 1 184 ? 26.528 5.104 -35.793 1.00 63.09 184 GLY A CA 1
ATOM 1376 C C . GLY A 1 184 ? 26.857 4.437 -34.461 1.00 63.09 184 GLY A C 1
ATOM 1377 O O . GLY A 1 184 ? 25.996 4.266 -33.604 1.00 63.09 184 GLY A O 1
ATOM 1378 N N . ASN A 1 185 ? 28.142 4.177 -34.243 1.00 61.28 185 ASN A N 1
ATOM 1379 C CA . ASN A 1 185 ? 28.680 3.592 -33.020 1.00 61.28 185 ASN A CA 1
ATOM 1380 C C . ASN A 1 185 ? 28.407 4.477 -31.793 1.00 61.28 185 ASN A C 1
ATOM 1382 O O . ASN A 1 185 ? 27.971 3.990 -30.747 1.00 61.28 185 ASN A O 1
ATOM 1386 N N . LEU A 1 186 ? 28.606 5.790 -31.947 1.00 63.53 186 LEU A N 1
ATOM 1387 C CA . LEU A 1 186 ? 28.293 6.787 -30.927 1.00 63.53 186 LEU A CA 1
ATOM 1388 C C . LEU A 1 186 ? 26.783 6.872 -30.656 1.00 63.53 186 LEU A C 1
ATOM 1390 O O . LEU A 1 186 ? 26.373 6.929 -29.497 1.00 63.53 186 LEU A O 1
ATOM 1394 N N . ALA A 1 187 ? 25.955 6.830 -31.705 1.00 62.06 187 ALA A N 1
ATOM 1395 C CA . ALA A 1 187 ? 24.499 6.850 -31.572 1.00 62.06 187 ALA A CA 1
ATOM 1396 C C . ALA A 1 187 ? 23.982 5.636 -30.783 1.00 62.06 187 ALA A C 1
ATOM 1398 O O . ALA A 1 187 ? 23.189 5.798 -29.853 1.00 62.06 187 ALA A O 1
ATOM 1399 N N . TYR A 1 188 ? 24.485 4.434 -31.085 1.00 59.88 188 TYR A N 1
ATOM 1400 C CA . TYR A 1 188 ? 24.152 3.234 -30.320 1.00 59.88 188 TYR A CA 1
ATOM 1401 C C . TYR A 1 188 ? 24.578 3.375 -28.860 1.00 59.88 188 TYR A C 1
ATOM 1403 O O . TYR A 1 188 ? 23.754 3.179 -27.970 1.00 59.88 188 TYR A O 1
ATOM 1411 N N . LEU A 1 189 ? 25.820 3.783 -28.589 1.00 63.06 189 LEU A N 1
ATOM 1412 C CA . LEU A 1 189 ? 26.319 3.934 -27.220 1.00 63.06 189 LEU A CA 1
ATOM 1413 C C . LEU A 1 189 ? 25.447 4.880 -26.378 1.00 63.06 189 LEU A C 1
ATOM 1415 O O . LEU A 1 189 ? 25.153 4.575 -25.223 1.00 63.06 189 LEU A O 1
ATOM 1419 N N . LEU A 1 190 ? 24.982 5.988 -26.961 1.00 64.19 190 LEU A N 1
ATOM 1420 C CA . LEU A 1 190 ? 24.076 6.922 -26.290 1.00 64.19 190 LEU A CA 1
ATOM 1421 C C . LEU A 1 190 ? 22.702 6.296 -26.008 1.00 64.19 190 LEU A C 1
ATOM 1423 O O . LEU A 1 190 ? 22.219 6.390 -24.882 1.00 64.19 190 LEU A O 1
ATOM 1427 N N . ILE A 1 191 ? 22.099 5.592 -26.972 1.00 63.44 191 ILE A N 1
ATOM 1428 C CA . ILE A 1 191 ? 20.812 4.895 -26.776 1.00 63.44 191 ILE A CA 1
ATOM 1429 C C . ILE A 1 191 ? 20.932 3.835 -25.670 1.00 63.44 191 ILE A C 1
ATOM 1431 O O . ILE A 1 191 ? 20.101 3.783 -24.759 1.00 63.44 191 ILE A O 1
ATOM 1435 N N . PHE A 1 192 ? 22.002 3.038 -25.702 1.00 61.41 192 PHE A N 1
ATOM 1436 C CA . PHE A 1 192 ? 22.296 2.014 -24.698 1.00 61.41 192 PHE A CA 1
ATOM 1437 C C . PHE A 1 192 ? 22.611 2.596 -23.312 1.00 61.41 192 PHE A C 1
ATOM 1439 O O . PHE A 1 192 ? 22.421 1.910 -22.313 1.00 61.41 192 PHE A O 1
ATOM 1446 N N . LEU A 1 193 ? 23.045 3.853 -23.207 1.00 62.72 193 LEU A N 1
ATOM 1447 C CA . LEU A 1 193 ? 23.247 4.522 -21.920 1.00 62.72 193 LEU A CA 1
ATOM 1448 C C . LEU A 1 193 ? 21.946 5.140 -21.379 1.00 62.72 193 LEU A C 1
ATOM 1450 O O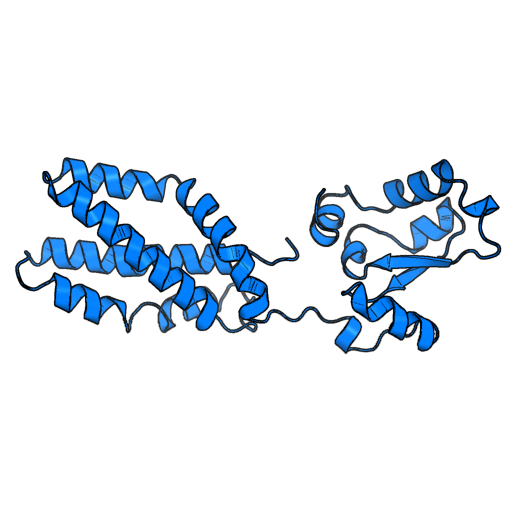 . LEU A 1 193 ? 21.649 5.050 -20.181 1.00 62.72 193 LEU A O 1
ATOM 1454 N N . THR A 1 194 ? 21.161 5.775 -22.251 1.00 64.38 194 THR A N 1
ATOM 1455 C CA . THR A 1 194 ? 19.991 6.574 -21.864 1.00 64.38 194 THR A CA 1
ATOM 1456 C C . THR A 1 194 ? 18.759 5.716 -21.601 1.00 64.38 194 THR A C 1
ATOM 1458 O O . THR A 1 194 ? 18.120 5.891 -20.560 1.00 64.38 194 THR A O 1
ATOM 1461 N N . CYS A 1 195 ? 18.431 4.771 -22.488 1.00 62.22 195 CYS A N 1
ATOM 1462 C CA . CYS A 1 195 ? 17.227 3.948 -22.349 1.00 62.22 195 CYS A CA 1
ATOM 1463 C C . CYS A 1 195 ? 17.226 3.149 -21.035 1.00 62.22 195 CYS A C 1
ATOM 1465 O O . CYS A 1 195 ? 16.247 3.237 -20.291 1.00 62.22 195 CYS A O 1
ATOM 1467 N N . PRO A 1 196 ? 18.319 2.465 -20.651 1.00 62.09 196 PRO A N 1
ATOM 1468 C CA . PRO A 1 196 ? 18.369 1.740 -19.387 1.00 62.09 196 PRO A CA 1
ATOM 1469 C C . PRO A 1 196 ? 18.274 2.611 -18.155 1.00 62.09 196 PRO A C 1
ATOM 1471 O O . PRO A 1 196 ? 17.590 2.258 -17.199 1.00 62.09 196 PRO A O 1
ATOM 1474 N N . SER A 1 197 ? 18.921 3.771 -18.191 1.00 61.25 197 SER A N 1
ATOM 1475 C CA . SER A 1 197 ? 18.875 4.729 -17.092 1.00 61.25 197 SER A CA 1
ATOM 1476 C C . SER A 1 197 ? 17.453 5.263 -16.888 1.00 61.25 197 SER A C 1
ATOM 1478 O O . SER A 1 197 ? 16.988 5.361 -15.755 1.00 61.25 197 SER A O 1
ATOM 1480 N N . PHE A 1 198 ? 16.727 5.534 -17.976 1.00 65.19 198 PHE A N 1
ATOM 1481 C CA . PHE A 1 198 ? 15.324 5.946 -17.935 1.00 65.19 198 PHE A CA 1
ATOM 1482 C C . PHE A 1 198 ? 14.398 4.837 -17.398 1.00 65.19 198 PHE A C 1
ATOM 1484 O O . PHE A 1 198 ? 13.560 5.084 -16.524 1.00 65.19 198 PHE A O 1
ATOM 1491 N N . LEU A 1 199 ? 14.582 3.594 -17.856 1.00 62.06 199 LEU A N 1
ATOM 1492 C CA . LEU A 1 199 ? 13.845 2.429 -17.348 1.00 62.06 199 LEU A CA 1
ATOM 1493 C C . LEU A 1 199 ? 14.142 2.154 -15.871 1.00 62.06 199 LEU A C 1
ATOM 1495 O O . LEU A 1 199 ? 13.242 1.827 -15.105 1.00 62.06 199 LEU A O 1
ATOM 1499 N N . ALA A 1 200 ? 15.394 2.320 -15.446 1.00 63.22 200 ALA A N 1
ATOM 1500 C CA . ALA A 1 200 ? 15.789 2.153 -14.055 1.00 63.22 200 ALA A CA 1
ATOM 1501 C C . ALA A 1 200 ? 15.072 3.160 -13.151 1.00 63.22 200 ALA A C 1
ATOM 1503 O O . ALA A 1 200 ? 14.511 2.778 -12.127 1.00 63.22 200 ALA A O 1
ATOM 1504 N N . VAL A 1 201 ? 15.036 4.435 -13.549 1.00 62.19 201 VAL A N 1
ATOM 1505 C CA . VAL A 1 201 ? 14.340 5.497 -12.807 1.00 62.19 201 VAL A CA 1
ATOM 1506 C C . VAL A 1 201 ? 12.849 5.180 -12.684 1.00 62.19 201 VAL A C 1
ATOM 1508 O O . VAL A 1 201 ? 12.304 5.207 -11.580 1.00 62.19 201 VAL A O 1
ATOM 1511 N N . THR A 1 202 ? 12.194 4.821 -13.789 1.00 62.66 202 THR A N 1
ATOM 1512 C CA . THR A 1 202 ? 10.758 4.498 -13.783 1.00 62.66 202 THR A CA 1
ATOM 1513 C C . THR A 1 202 ? 10.458 3.253 -12.946 1.00 62.66 202 THR A C 1
ATOM 1515 O O . THR A 1 202 ? 9.559 3.286 -12.108 1.00 62.66 202 THR A O 1
ATOM 1518 N N . TYR A 1 203 ? 11.277 2.204 -13.051 1.00 62.56 203 TYR A N 1
ATOM 1519 C CA . TYR A 1 203 ? 11.143 0.991 -12.243 1.00 62.56 203 TYR A CA 1
ATOM 1520 C C . TYR A 1 203 ? 11.400 1.229 -10.749 1.00 62.56 203 TYR A C 1
ATOM 1522 O O . TYR A 1 203 ? 10.717 0.643 -9.913 1.00 62.56 203 TYR A O 1
ATOM 1530 N N . THR A 1 204 ? 12.334 2.114 -10.374 1.00 62.28 204 THR A N 1
ATOM 1531 C CA . THR A 1 204 ? 12.542 2.465 -8.956 1.00 62.28 204 THR A CA 1
ATOM 1532 C C . THR A 1 204 ? 11.339 3.166 -8.324 1.00 62.28 204 THR A C 1
ATOM 1534 O O . THR A 1 204 ? 11.159 3.059 -7.111 1.00 62.28 204 THR A O 1
ATOM 1537 N N . GLY A 1 205 ? 10.504 3.834 -9.128 1.00 58.09 205 GLY A N 1
ATOM 1538 C CA . GLY A 1 205 ? 9.228 4.409 -8.693 1.00 58.09 205 GLY A CA 1
ATOM 1539 C C . GLY A 1 205 ? 8.087 3.389 -8.588 1.00 58.09 205 GLY A C 1
ATOM 1540 O O . GLY A 1 205 ? 7.074 3.666 -7.943 1.00 58.09 205 GLY A O 1
ATOM 1541 N N . CYS A 1 206 ? 8.240 2.200 -9.176 1.00 57.84 206 CYS A N 1
ATOM 1542 C CA . CYS A 1 206 ? 7.273 1.116 -9.070 1.00 57.84 206 CYS A CA 1
ATOM 1543 C C . CYS A 1 206 ? 7.540 0.300 -7.801 1.00 57.84 206 CYS A C 1
ATOM 1545 O O . CYS A 1 206 ? 8.596 -0.308 -7.621 1.00 57.84 206 CYS A O 1
ATOM 1547 N N . THR A 1 207 ? 6.554 0.238 -6.913 1.00 57.81 207 THR A N 1
ATOM 1548 C CA . THR A 1 207 ? 6.574 -0.663 -5.759 1.00 57.81 207 THR A CA 1
ATOM 1549 C C . THR A 1 207 ? 5.328 -1.537 -5.819 1.00 57.81 207 THR A C 1
ATOM 1551 O O . THR A 1 207 ? 4.321 -1.086 -6.349 1.00 57.81 207 THR A O 1
ATOM 1554 N N . PRO A 1 208 ? 5.322 -2.758 -5.255 1.00 55.56 208 PRO A N 1
ATOM 1555 C CA . PRO A 1 208 ? 4.101 -3.571 -5.233 1.00 55.56 208 PRO A CA 1
ATOM 1556 C C . PRO A 1 208 ? 3.033 -2.995 -4.285 1.00 55.56 208 PRO A C 1
ATOM 1558 O O . PRO A 1 208 ? 1.959 -3.567 -4.120 1.00 55.56 208 PRO A O 1
ATOM 1561 N N . TYR A 1 209 ? 3.351 -1.872 -3.643 1.00 53.84 209 TYR A N 1
ATOM 1562 C CA . TYR A 1 209 ? 2.487 -1.120 -2.755 1.00 53.84 209 TYR A CA 1
ATOM 1563 C C . TYR A 1 209 ? 1.926 0.136 -3.440 1.00 53.84 209 TYR A C 1
ATOM 1565 O O . TYR A 1 209 ? 1.040 0.761 -2.881 1.00 53.84 209 TYR A O 1
ATOM 1573 N N . THR A 1 210 ? 2.379 0.503 -4.644 1.00 52.03 210 THR A N 1
ATOM 1574 C CA . THR A 1 210 ? 1.791 1.565 -5.481 1.00 52.03 210 THR A CA 1
ATOM 1575 C C . THR A 1 210 ? 0.980 0.973 -6.632 1.00 52.03 210 THR A C 1
ATOM 1577 O O . THR A 1 210 ? 0.050 1.651 -7.114 1.00 52.03 210 THR A O 1
#

Sequence (210 aa):
GINVWCAAGKGTFGTEELVRQIASTRLPAIVNHRKLLVPQLGAPGVAAHAVQRQSGFTVRYGPVRARDITLFLATNLQATPEMRQVAFTTHARLPLLPFALVQSGKQPGGPSVHVLSSLAGGNMALMVGLFGFLPYAGVLLMVAYLSPPRFLASRAVARSGRAGSPALCPLLSVYLLYGHQWMGNLAYLLIFLTCPSFLAVTYTGCTPYT

Foldseek 3Di:
DDFLLVCLVVLVLAQVVVQVCCVVVVVVVVDPDQEDEDELSNVSHYDQVSNCVRRVHGYQYWFNDPVCRVVCVVVVNDDDPVRNDDDPALVQLVVCLVVLVVVLCVDPPPVVVLVVVCVVDPPCSVVCVVVVVVVVVVLSVQLSVQVDPPPPDPVCLVVSLVVRQPPVQVVVLVVVVVPDDPVVSVVSSVCSSPVSSVSSVSSSVDGPND

Radius of gyration: 24.39 Å; Cα contacts (8 Å, |Δi|>4): 196; chains: 1; bounding box: 58×27×67 Å

Secondary structure (DSSP, 8-state):
---HHHHHHTTSSSHHHHHHHHHHTTGGGT-SS-EEEE-GGGTTT--HHHHHHHHS-EEEE--SSGGGHHHHHHTTT---TGGG-----HHHHGGGHHHHHHHHHTSTHHHHHHHHHHHHSTTHHHHHHHHHHHHHHHHHHHHHHHS-TT--SHHHHHHHHHHSSTTTHHHHHHHHTTT--HHHHHHHHHHHHHHHHHHHHHHHH--TT-